Protein AF-A0A1M7G1B4-F1 (afdb_monomer)

Secondary structure (DSSP, 8-state):
---HHHHHHHHHHHHHHHHHHHHHHHH-GGG---HHHHHHTTTSS---HHHHHHHHHHHHHHHHHHHTT-S-HHHHHHHHHHHHHHHHHHHHH-GGGS-HHHHTTHHHHHHHHHHHHHHHHHHHHHHHHHHHHHHHHHHHHHH---HHHHHHHHHHHHHHHHHHHHHHHHHHHHHHHHHHHHHHHHHHHHHHHHHHHHHHHSSSHHHHHHHHHHHHHHTTTTT-

Foldseek 3Di:
DDDPVLVVLLQVLLVVLLVLLVVCCVVCVVLHCQVVNVVVCLVVLDNPLVSVVVSLVSLLVSLLVVVVVDVDLVSQLSSQLVSLCVRLVVVLPDVVVPDPLCVVVNVLVNVLSVLSSVLSNLSSVLSNLVNVLVVQVVCCVPPPDDPVVNVVSVVVNVVSVVVSVVSSVVSVVSSNVSSVSSVVVVVVVVVVVVVVVVVVVVPPPVVVVVVVVVVVVVVVVVVD

Organism: NCBI:txid1123231

Nearest PDB structures (foldseek):
  4tko-assembly1_B  TM=5.380E-01  e=6.909E+00  Aquifex aeolicus VF5
  7jh5-assembly1_A  TM=3.275E-01  e=3.683E+00  synthetic construct
  4tql-assembly1_A  TM=3.090E-01  e=9.237E+00  synthetic construct
  3zx6-assembly1_B  TM=2.530E-01  e=7.251E+00  Archaeoglobus fulgidus DSM 4304

pLDDT: mean 73.58, std 15.83, range [40.0, 96.12]

Radius of gyration: 29.16 Å; Cα contacts (8 Å, |Δi|>4): 154; chains: 1; bounding box: 78×39×94 Å

Solvent-accessible surface area (backbone atoms only — not comparable to full-atom values): 12188 Å² total; per-residue (Å²): 132,87,50,75,64,51,54,52,50,18,48,52,44,8,51,52,51,50,49,50,52,57,49,46,30,75,77,38,60,96,56,36,72,45,76,69,27,61,56,44,45,53,66,67,81,54,74,61,68,60,36,60,50,52,49,49,48,50,45,24,53,50,35,31,58,44,49,78,79,42,89,54,63,64,45,53,28,51,5,47,31,48,22,47,42,65,61,46,45,60,58,68,70,37,67,87,70,46,59,74,77,50,58,86,43,47,67,61,53,48,51,50,56,50,50,53,40,50,52,46,36,48,35,27,52,44,10,46,47,51,34,52,49,54,52,50,53,53,46,36,77,74,69,62,82,62,68,70,64,52,52,52,53,51,50,51,48,50,53,46,48,52,50,48,53,50,51,50,53,53,48,52,52,53,49,51,54,50,31,53,53,44,52,51,50,52,55,49,56,49,52,51,52,53,53,58,54,57,66,62,64,73,69,62,65,70,63,56,58,56,56,56,51,54,57,60,54,56,65,61,63,80,78,116

Structure (mmCIF, N/CA/C/O backbone):
data_AF-A0A1M7G1B4-F1
#
_entry.id   AF-A0A1M7G1B4-F1
#
loop_
_atom_site.group_PDB
_atom_site.id
_atom_site.type_symbol
_atom_site.label_atom_id
_atom_site.label_alt_id
_atom_site.label_comp_id
_atom_site.label_asym_id
_atom_site.label_entity_id
_atom_site.label_seq_id
_atom_site.pdbx_PDB_ins_code
_atom_site.Cartn_x
_atom_site.Cartn_y
_atom_site.Cartn_z
_atom_site.occupancy
_atom_site.B_iso_or_equiv
_atom_site.auth_seq_id
_atom_site.auth_comp_id
_atom_site.auth_asym_id
_atom_site.auth_atom_id
_atom_site.pdbx_PDB_model_num
ATOM 1 N N . MET A 1 1 ? -6.089 13.473 -20.858 1.00 65.19 1 MET A N 1
ATOM 2 C CA . MET A 1 1 ? -7.455 13.076 -20.444 1.00 65.19 1 MET A CA 1
ATOM 3 C C . MET A 1 1 ? -7.445 11.575 -20.280 1.00 65.19 1 MET A C 1
ATOM 5 O O . MET A 1 1 ? -6.974 10.915 -21.195 1.00 65.19 1 MET A O 1
ATOM 9 N N . TYR A 1 2 ? -7.918 11.064 -19.146 1.00 77.69 2 TYR A N 1
ATOM 10 C CA . TYR A 1 2 ? -8.059 9.622 -18.951 1.00 77.69 2 TYR A CA 1
ATOM 11 C C . TYR A 1 2 ? -9.199 9.091 -19.815 1.00 77.69 2 TYR A C 1
ATOM 13 O O . TYR A 1 2 ? -10.284 9.676 -19.859 1.00 77.69 2 TYR A O 1
ATOM 21 N N . SER A 1 3 ? -8.932 8.001 -20.520 1.00 91.31 3 SER A N 1
ATOM 22 C CA . SER A 1 3 ? -9.926 7.247 -21.266 1.00 91.31 3 SER A CA 1
ATOM 23 C C . SER A 1 3 ? -10.738 6.341 -20.333 1.00 91.31 3 SER A C 1
ATOM 25 O O . SER A 1 3 ? -10.332 6.029 -19.215 1.00 91.31 3 SER A O 1
ATOM 27 N N . LEU A 1 4 ? -11.893 5.863 -20.803 1.00 91.75 4 LEU A N 1
ATOM 28 C CA . LEU A 1 4 ? -12.663 4.826 -20.099 1.00 91.75 4 LEU A CA 1
ATOM 29 C C . LEU A 1 4 ? -11.841 3.549 -19.861 1.00 91.75 4 LEU A C 1
ATOM 31 O O . LEU A 1 4 ? -12.028 2.871 -18.852 1.00 91.75 4 LEU A O 1
ATOM 35 N N . LEU A 1 5 ? -10.915 3.242 -20.773 1.00 92.62 5 LEU A N 1
ATOM 36 C CA . LEU A 1 5 ? -10.018 2.097 -20.662 1.00 92.62 5 LEU A CA 1
ATOM 37 C C . LEU A 1 5 ? -9.039 2.279 -19.496 1.00 92.62 5 LEU A C 1
ATOM 39 O O . LEU A 1 5 ? -8.844 1.345 -18.727 1.00 92.62 5 LEU A O 1
ATOM 43 N N . ASP A 1 6 ? -8.507 3.486 -19.298 1.00 91.75 6 ASP A N 1
ATOM 44 C CA . ASP A 1 6 ? -7.606 3.800 -18.181 1.00 91.75 6 ASP A CA 1
ATOM 45 C C . ASP A 1 6 ? -8.281 3.575 -16.823 1.00 91.75 6 ASP A C 1
ATOM 47 O O . ASP A 1 6 ? -7.691 3.010 -15.903 1.00 91.75 6 ASP A O 1
ATOM 51 N N . ILE A 1 7 ? -9.556 3.959 -16.712 1.00 91.69 7 ILE A N 1
ATOM 52 C CA . ILE A 1 7 ? -10.361 3.732 -15.506 1.00 91.69 7 ILE A CA 1
ATOM 53 C C . ILE A 1 7 ? -10.560 2.230 -15.270 1.00 91.69 7 ILE A C 1
ATOM 55 O O . ILE A 1 7 ? -10.404 1.759 -14.142 1.00 91.69 7 ILE A O 1
ATOM 59 N N . LEU A 1 8 ? -10.871 1.470 -16.326 1.00 94.19 8 LEU A N 1
ATOM 60 C CA . LEU A 1 8 ? -11.021 0.017 -16.244 1.00 94.19 8 LEU A CA 1
ATOM 61 C C . LEU A 1 8 ? -9.713 -0.655 -15.799 1.00 94.19 8 LEU A C 1
ATOM 63 O O . LEU A 1 8 ? -9.742 -1.529 -14.936 1.00 94.19 8 LEU A O 1
ATOM 67 N N . VAL A 1 9 ? -8.569 -0.226 -16.337 1.00 94.00 9 VAL A N 1
ATOM 68 C CA . VAL A 1 9 ? -7.245 -0.736 -15.954 1.00 94.00 9 VAL A CA 1
ATOM 69 C C . VAL A 1 9 ? -6.954 -0.437 -14.484 1.00 94.00 9 VAL A C 1
ATOM 71 O O . VAL A 1 9 ? -6.612 -1.355 -13.741 1.00 94.00 9 VAL A O 1
ATOM 74 N N . CYS A 1 10 ? -7.175 0.799 -14.024 1.00 95.19 10 CYS A N 1
ATOM 75 C CA . CYS A 1 10 ? -7.055 1.155 -12.606 1.00 95.19 10 CYS A CA 1
ATOM 76 C C . CYS A 1 10 ? -7.935 0.268 -11.713 1.00 95.19 10 CYS A C 1
ATOM 78 O O . CYS A 1 10 ? -7.497 -0.190 -10.657 1.00 95.19 10 CYS A O 1
ATOM 80 N N . PHE A 1 11 ? -9.167 -0.010 -12.140 1.00 93.69 11 PHE A N 1
ATOM 81 C CA . PHE A 1 11 ? -10.079 -0.874 -11.400 1.00 93.69 11 PHE A CA 1
ATOM 82 C C . PHE A 1 11 ? -9.586 -2.327 -11.331 1.00 93.69 11 PHE A C 1
ATOM 84 O O . PHE A 1 11 ? -9.605 -2.928 -10.257 1.00 93.69 11 PHE A O 1
ATOM 91 N N . LEU A 1 12 ? -9.079 -2.880 -12.438 1.00 95.56 12 LEU A N 1
ATOM 92 C CA . LEU A 1 12 ? -8.506 -4.230 -12.477 1.00 95.56 12 LEU A CA 1
ATOM 93 C C . LEU A 1 12 ? -7.249 -4.354 -11.604 1.00 95.56 12 LEU A C 1
ATOM 95 O O . LEU A 1 12 ? -7.112 -5.340 -10.880 1.00 95.56 12 LEU A O 1
ATOM 99 N N . ILE A 1 13 ? -6.377 -3.342 -11.609 1.00 96.12 13 ILE A N 1
ATOM 100 C CA . ILE A 1 13 ? -5.231 -3.249 -10.690 1.00 96.12 13 ILE A CA 1
ATOM 101 C C . ILE A 1 13 ? -5.716 -3.276 -9.236 1.00 96.12 13 ILE A C 1
ATOM 103 O O . ILE A 1 13 ? -5.188 -4.022 -8.409 1.00 96.12 13 ILE A O 1
ATOM 107 N N . GLY A 1 14 ? -6.755 -2.497 -8.924 1.00 93.69 14 GLY A N 1
ATOM 108 C CA . GLY A 1 14 ? -7.357 -2.468 -7.595 1.00 93.69 14 GLY A CA 1
ATOM 109 C C . GLY A 1 14 ? -7.908 -3.831 -7.165 1.00 93.69 14 GLY A C 1
ATOM 110 O O . GLY A 1 14 ? -7.647 -4.272 -6.046 1.00 93.69 14 GLY A O 1
ATOM 111 N N . ILE A 1 15 ? -8.608 -4.539 -8.058 1.00 93.06 15 ILE A N 1
ATOM 112 C CA . ILE A 1 15 ? -9.094 -5.906 -7.808 1.00 93.06 15 ILE A CA 1
ATOM 113 C C . ILE A 1 15 ? -7.931 -6.870 -7.557 1.00 93.06 15 ILE A C 1
ATOM 115 O O . ILE A 1 15 ? -7.994 -7.664 -6.617 1.00 93.06 15 ILE A O 1
ATOM 119 N N . GLY A 1 16 ? -6.868 -6.800 -8.362 1.00 92.88 16 GLY A N 1
ATOM 120 C CA . GLY A 1 16 ? -5.681 -7.635 -8.184 1.00 92.88 16 GLY A CA 1
ATOM 121 C C . GLY A 1 16 ? -5.027 -7.423 -6.818 1.00 92.88 16 GLY A C 1
ATOM 122 O O . GLY A 1 16 ? -4.709 -8.392 -6.128 1.00 92.88 16 GLY A O 1
ATOM 123 N N . LEU A 1 17 ? -4.929 -6.168 -6.369 1.00 91.25 17 LEU A N 1
ATOM 124 C CA . LEU A 1 17 ? -4.428 -5.838 -5.034 1.00 91.25 17 LEU A CA 1
ATOM 125 C C . LEU A 1 17 ? -5.326 -6.407 -3.920 1.00 91.25 17 LEU A C 1
ATOM 127 O O . LEU A 1 17 ? -4.824 -6.990 -2.959 1.00 91.25 17 LEU A O 1
ATOM 131 N N . ILE A 1 18 ? -6.653 -6.294 -4.057 1.00 88.94 18 ILE A N 1
ATOM 132 C CA . ILE A 1 18 ? -7.613 -6.889 -3.110 1.00 88.94 18 ILE A CA 1
ATOM 133 C C . ILE A 1 18 ? -7.430 -8.409 -3.041 1.00 88.94 18 ILE A C 1
ATOM 135 O O . ILE A 1 18 ? -7.449 -8.984 -1.950 1.00 88.94 18 ILE A O 1
ATOM 139 N N . PHE A 1 19 ? -7.250 -9.065 -4.190 1.00 87.81 19 PHE A N 1
ATOM 140 C CA . PHE A 1 19 ? -7.012 -10.503 -4.253 1.00 87.81 19 PHE A CA 1
ATOM 141 C C . PHE A 1 19 ? -5.699 -10.893 -3.568 1.00 87.81 19 PHE A C 1
ATOM 143 O O . PHE A 1 19 ? -5.692 -11.845 -2.794 1.00 87.81 19 PHE A O 1
ATOM 150 N N . LEU A 1 20 ? -4.616 -10.136 -3.770 1.00 88.75 20 LEU A N 1
ATOM 151 C CA . LEU A 1 20 ? -3.339 -10.378 -3.092 1.00 88.75 20 LEU A CA 1
ATOM 152 C C . LEU A 1 20 ? -3.449 -10.252 -1.575 1.00 88.75 20 LEU A C 1
ATOM 154 O O . LEU A 1 20 ? -2.912 -11.093 -0.859 1.00 88.75 20 LEU A O 1
ATOM 158 N N . PHE A 1 21 ? -4.182 -9.257 -1.071 1.00 82.25 21 PHE A N 1
ATOM 159 C CA . PHE A 1 21 ? -4.445 -9.189 0.362 1.00 82.25 21 PHE A CA 1
ATOM 160 C C . PHE A 1 21 ? -5.289 -10.378 0.821 1.00 82.25 21 PHE A C 1
ATOM 162 O O . PHE A 1 21 ? -4.912 -11.046 1.778 1.00 82.25 21 PHE A O 1
ATOM 169 N N . LYS A 1 22 ? -6.366 -10.739 0.114 1.00 80.06 22 LYS A N 1
ATOM 170 C CA . LYS A 1 22 ? -7.126 -11.956 0.446 1.00 80.06 22 LYS A CA 1
ATOM 171 C C . LYS A 1 22 ? -6.257 -13.218 0.434 1.00 80.06 22 LYS A C 1
ATOM 173 O O . LYS A 1 22 ? -6.459 -14.074 1.279 1.00 80.06 22 LYS A O 1
ATOM 178 N N . LEU A 1 23 ? -5.283 -13.330 -0.464 1.00 83.06 23 LEU A N 1
ATOM 179 C CA . LEU A 1 23 ? -4.347 -14.453 -0.494 1.00 83.06 23 LEU A CA 1
ATOM 180 C C . LEU A 1 23 ? -3.383 -14.423 0.701 1.00 83.06 23 LEU A C 1
ATOM 182 O O . LEU A 1 23 ? -3.158 -15.454 1.328 1.00 83.06 23 LEU A O 1
ATOM 186 N N . GLN A 1 24 ? -2.867 -13.242 1.062 1.00 80.44 24 GLN A N 1
ATOM 187 C CA . GLN A 1 24 ? -2.078 -13.051 2.284 1.00 80.44 24 GLN A CA 1
ATOM 188 C C . GLN A 1 24 ? -2.848 -13.557 3.517 1.00 80.44 24 GLN A C 1
ATOM 190 O O . GLN A 1 24 ? -2.232 -14.141 4.407 1.00 80.44 24 GLN A O 1
ATOM 195 N N . ARG A 1 25 ? -4.182 -13.384 3.554 1.00 69.44 25 ARG A N 1
ATOM 196 C CA . ARG A 1 25 ? -5.039 -13.943 4.616 1.00 69.44 25 ARG A CA 1
ATOM 197 C C . ARG A 1 25 ? -4.874 -15.423 4.788 1.00 69.44 25 ARG A C 1
ATOM 199 O O . ARG A 1 25 ? -4.729 -15.895 5.906 1.00 69.44 25 ARG A O 1
ATOM 206 N N . GLU A 1 26 ? -5.014 -16.119 3.676 1.00 72.50 26 GLU A N 1
ATOM 207 C CA . GLU A 1 26 ? -5.159 -17.561 3.671 1.00 72.50 26 GLU A CA 1
ATOM 208 C C . GLU A 1 26 ? -3.836 -18.216 4.064 1.00 72.50 26 GLU A C 1
ATOM 210 O O . GLU A 1 26 ? -3.812 -19.192 4.804 1.00 72.50 26 GLU A O 1
ATOM 215 N N . ILE A 1 27 ? -2.725 -17.625 3.613 1.00 77.12 27 ILE A N 1
ATOM 216 C CA . ILE A 1 27 ? -1.374 -18.126 3.872 1.00 77.12 27 ILE A CA 1
ATOM 217 C C . ILE A 1 27 ? -0.922 -17.790 5.297 1.00 77.12 27 ILE A C 1
ATOM 219 O O . ILE A 1 27 ? -0.316 -18.626 5.965 1.00 77.12 27 ILE A O 1
ATOM 223 N N . SER A 1 28 ? -1.219 -16.578 5.769 1.00 66.19 28 SER A N 1
ATOM 224 C CA . SER A 1 28 ? -0.746 -16.087 7.063 1.00 66.19 28 SER A CA 1
ATOM 225 C C . SER A 1 28 ? -1.883 -15.431 7.855 1.00 66.19 28 SER A C 1
ATOM 227 O O . SER A 1 28 ? -1.865 -14.209 8.058 1.00 66.19 28 SER A O 1
ATOM 229 N N . PRO A 1 29 ? -2.858 -16.222 8.348 1.00 56.56 29 PRO A N 1
ATOM 230 C CA . PRO A 1 29 ? -4.047 -15.709 9.029 1.00 56.56 29 PRO A CA 1
ATOM 231 C C . PRO A 1 29 ? -3.717 -14.908 10.295 1.00 56.56 29 PRO A C 1
ATOM 233 O O . PRO A 1 29 ? -4.401 -13.930 10.576 1.00 56.56 29 PRO A O 1
ATOM 236 N N . GLY A 1 30 ? -2.622 -15.240 10.992 1.00 48.53 30 GLY A N 1
ATOM 237 C CA . GLY A 1 30 ? -2.117 -14.484 12.150 1.00 48.53 30 GLY A CA 1
ATOM 238 C C . GLY A 1 30 ? -1.434 -13.147 11.819 1.00 48.53 30 GLY A C 1
ATOM 239 O O . GLY A 1 30 ? -1.091 -12.406 12.724 1.00 48.53 30 GLY A O 1
ATOM 240 N N . THR A 1 31 ? -1.239 -12.828 10.535 1.00 49.81 31 THR A N 1
ATOM 241 C CA . THR A 1 31 ? -0.712 -11.529 10.056 1.00 49.81 31 THR A CA 1
ATOM 242 C C . THR A 1 31 ? -1.707 -10.828 9.128 1.00 49.81 31 THR A C 1
ATOM 244 O O . THR A 1 31 ? -1.342 -9.932 8.357 1.00 49.81 31 THR A O 1
ATOM 247 N N . TYR A 1 32 ? -2.957 -11.307 9.121 1.00 41.56 32 TYR A N 1
ATOM 248 C CA . TYR A 1 32 ? -3.968 -10.843 8.196 1.00 41.56 32 TYR A CA 1
ATOM 249 C C . TYR A 1 32 ? -4.819 -9.721 8.752 1.00 41.56 32 TYR A C 1
ATOM 251 O O . TYR A 1 32 ? -5.226 -9.659 9.901 1.00 41.56 32 TYR A O 1
ATOM 259 N N . PHE A 1 33 ? -5.173 -8.862 7.822 1.00 44.78 33 PHE A N 1
ATOM 260 C CA . PHE A 1 33 ? -5.523 -7.495 8.061 1.00 44.78 33 PHE A CA 1
ATOM 261 C C . PHE A 1 33 ? -6.762 -7.293 7.179 1.00 44.78 33 PHE A C 1
ATOM 263 O O . PHE A 1 33 ? -6.723 -6.705 6.098 1.00 44.78 33 PHE A O 1
ATOM 270 N N . ALA A 1 34 ? -7.869 -7.923 7.578 1.00 40.72 34 ALA A N 1
ATOM 271 C CA . ALA A 1 34 ? -9.186 -7.607 7.029 1.00 40.72 34 ALA A CA 1
ATOM 272 C C . ALA A 1 34 ? -9.549 -6.176 7.441 1.00 40.72 34 ALA A C 1
ATOM 274 O O . ALA A 1 34 ? -8.980 -5.660 8.392 1.00 40.72 34 ALA A O 1
ATOM 275 N N . THR A 1 35 ? -10.545 -5.529 6.849 1.00 45.12 35 THR A N 1
ATOM 276 C CA . THR A 1 35 ? -11.080 -4.289 7.444 1.00 45.12 35 THR A CA 1
ATOM 277 C C . THR A 1 35 ? -11.646 -4.546 8.858 1.00 45.12 35 THR A C 1
ATOM 279 O O . THR A 1 35 ? -11.565 -3.676 9.716 1.00 45.12 35 THR A O 1
ATOM 282 N N . SER A 1 36 ? -12.078 -5.784 9.150 1.00 40.00 36 SER A N 1
ATOM 283 C CA . SER A 1 36 ? -12.341 -6.284 10.512 1.00 40.00 36 SER A CA 1
ATOM 284 C C . SER A 1 36 ? -11.073 -6.621 11.319 1.00 40.00 36 SER A C 1
ATOM 286 O O . SER A 1 36 ? -11.113 -6.597 12.542 1.00 40.00 36 SER A O 1
ATOM 288 N N . GLY A 1 37 ? -9.956 -6.895 10.639 1.00 41.81 37 GLY A N 1
ATOM 289 C CA . GLY A 1 37 ? -8.625 -7.164 11.193 1.00 41.81 37 GLY A CA 1
ATOM 290 C C . GLY A 1 37 ? -7.833 -5.899 11.546 1.00 41.81 37 GLY A C 1
ATOM 291 O O . GLY A 1 37 ? -7.108 -5.871 12.528 1.00 41.81 37 GLY A O 1
ATOM 292 N N . ILE A 1 38 ? -8.068 -4.803 10.811 1.00 48.88 38 ILE A N 1
ATOM 293 C CA . ILE A 1 38 ? -7.684 -3.439 11.194 1.00 48.88 38 ILE A CA 1
ATOM 294 C C . ILE A 1 38 ? -8.242 -3.130 12.590 1.00 48.88 38 ILE A C 1
ATOM 296 O O . ILE A 1 38 ? -7.551 -2.544 13.413 1.00 48.88 38 ILE A O 1
ATOM 300 N N . LEU A 1 39 ? -9.493 -3.528 12.844 1.00 47.53 39 LEU A N 1
ATOM 301 C CA . LEU A 1 39 ? -10.147 -3.373 14.140 1.00 47.53 39 LEU A CA 1
ATOM 302 C C . LEU A 1 39 ? -9.679 -4.404 15.183 1.00 47.53 39 LEU A C 1
ATOM 304 O O . LEU A 1 39 ? -9.692 -4.077 16.366 1.00 47.53 39 LEU A O 1
ATOM 308 N N . SER A 1 40 ? -9.286 -5.620 14.785 1.00 42.78 40 SER A N 1
ATOM 309 C CA . SER A 1 40 ? -8.836 -6.657 15.729 1.00 42.78 40 SER A CA 1
ATOM 310 C C . SER A 1 40 ? -7.379 -6.485 16.179 1.00 42.78 40 SER A C 1
ATOM 312 O O . SER A 1 40 ? -7.066 -6.782 17.317 1.00 42.78 40 SER A O 1
ATOM 314 N N . GLU A 1 41 ? -6.477 -5.918 15.374 1.00 45.00 41 GLU A N 1
ATOM 315 C CA . GLU A 1 41 ? -5.121 -5.575 15.856 1.00 45.00 41 GLU A CA 1
ATOM 316 C C . GLU A 1 41 ? -5.118 -4.420 16.871 1.00 45.00 41 GLU A C 1
ATOM 318 O O . GLU A 1 41 ? -4.170 -4.269 17.636 1.00 45.00 41 GLU A O 1
ATOM 323 N N . ILE A 1 42 ? -6.165 -3.589 16.890 1.00 48.72 42 ILE A N 1
ATOM 324 C CA . ILE A 1 42 ? -6.358 -2.609 17.968 1.00 48.72 42 ILE A CA 1
ATOM 325 C C . ILE A 1 42 ? -6.949 -3.289 19.224 1.00 48.72 42 ILE A C 1
ATOM 327 O O . ILE A 1 42 ? -6.919 -2.719 20.306 1.00 48.72 42 ILE A O 1
ATOM 331 N N . GLU A 1 43 ? -7.516 -4.492 19.086 1.00 43.66 43 GLU A N 1
ATOM 332 C CA . GLU A 1 43 ? -8.126 -5.285 20.164 1.00 43.66 43 GLU A CA 1
ATOM 333 C C . GLU A 1 43 ? -7.089 -6.108 20.940 1.00 43.66 43 GLU A C 1
ATOM 335 O O . GLU A 1 43 ? -7.227 -6.212 22.149 1.00 43.66 43 GLU A O 1
ATOM 340 N N . ASP A 1 44 ? -6.034 -6.604 20.284 1.00 44.06 44 ASP A N 1
ATOM 341 C CA . ASP A 1 44 ? -5.041 -7.506 20.899 1.00 44.06 44 ASP A CA 1
ATOM 342 C C . ASP A 1 44 ? -3.793 -6.805 21.494 1.00 44.06 44 ASP A C 1
ATOM 344 O O . ASP A 1 44 ? -2.782 -7.455 21.753 1.00 44.06 44 ASP A O 1
ATOM 348 N N . GLU A 1 45 ? -3.833 -5.482 21.715 1.00 42.97 45 GLU A N 1
ATOM 349 C CA . GLU A 1 45 ? -2.812 -4.646 22.400 1.00 42.97 45 GLU A CA 1
ATOM 350 C C . GLU A 1 45 ? -1.354 -4.702 21.881 1.00 42.97 45 GLU A C 1
ATOM 352 O O . GLU A 1 45 ? -0.515 -3.896 22.295 1.00 42.97 45 GLU A O 1
ATOM 357 N N . GLN A 1 46 ? -1.022 -5.568 20.922 1.00 44.00 46 GLN A N 1
ATOM 358 C CA . GLN A 1 46 ? 0.287 -5.614 20.283 1.00 44.00 46 GLN A CA 1
ATOM 359 C C . GLN A 1 46 ? 0.154 -5.430 18.771 1.00 44.00 46 GLN A C 1
ATOM 361 O O . GLN A 1 46 ? -0.230 -6.364 18.068 1.00 44.00 46 GLN A O 1
ATOM 366 N N . PRO A 1 47 ? 0.523 -4.251 18.229 1.00 50.44 47 PRO A N 1
ATOM 367 C CA . PRO A 1 47 ? 0.621 -4.085 16.790 1.00 50.44 47 PRO A CA 1
ATOM 368 C C . PRO A 1 47 ? 1.695 -5.044 16.285 1.00 50.44 47 PRO A C 1
ATOM 370 O O . PRO A 1 47 ? 2.885 -4.828 16.555 1.00 50.44 47 PRO A O 1
ATOM 373 N N . ASP A 1 48 ? 1.315 -6.091 15.546 1.00 58.72 48 ASP A N 1
ATOM 374 C CA . ASP A 1 48 ? 2.313 -6.933 14.904 1.00 58.72 48 ASP A CA 1
ATOM 375 C C . ASP A 1 48 ? 2.950 -6.121 13.773 1.00 58.72 48 ASP A C 1
ATOM 377 O O . ASP A 1 48 ? 2.517 -6.089 12.621 1.00 58.72 48 ASP A O 1
ATOM 381 N N . ARG A 1 49 ? 4.026 -5.404 14.119 1.00 64.75 49 ARG A N 1
ATOM 382 C CA . ARG A 1 49 ? 4.805 -4.535 13.223 1.00 64.75 49 ARG A CA 1
ATOM 383 C C . ARG A 1 49 ? 5.238 -5.260 11.943 1.00 64.75 49 ARG A C 1
ATOM 385 O O . ARG A 1 49 ? 5.612 -4.588 10.975 1.00 64.75 49 ARG A O 1
ATOM 392 N N . ARG A 1 50 ? 5.225 -6.599 11.955 1.00 68.88 50 ARG A N 1
ATOM 393 C CA . ARG A 1 50 ? 5.490 -7.488 10.821 1.00 68.88 50 ARG A CA 1
ATOM 394 C C . ARG A 1 50 ? 4.365 -7.447 9.789 1.00 68.88 50 ARG A C 1
ATOM 396 O O . ARG A 1 50 ? 4.671 -7.383 8.603 1.00 68.88 50 ARG A O 1
ATOM 403 N N . ALA A 1 51 ? 3.100 -7.386 10.200 1.00 68.62 51 ALA A N 1
ATOM 404 C CA . ALA A 1 51 ? 1.948 -7.377 9.299 1.00 68.62 51 ALA A CA 1
ATOM 405 C C . ALA A 1 51 ? 1.916 -6.122 8.404 1.00 68.62 51 ALA A C 1
ATOM 407 O O . ALA A 1 51 ? 1.728 -6.213 7.188 1.00 68.62 51 ALA A O 1
ATOM 408 N N . ILE A 1 52 ? 2.215 -4.948 8.974 1.00 71.94 52 ILE A N 1
ATOM 409 C CA . ILE A 1 52 ? 2.351 -3.686 8.220 1.00 71.94 52 ILE A CA 1
ATOM 410 C C . ILE A 1 52 ? 3.504 -3.776 7.212 1.00 71.94 52 ILE A C 1
ATOM 412 O O . ILE A 1 52 ? 3.373 -3.342 6.068 1.00 71.94 52 ILE A O 1
ATOM 416 N N . LEU A 1 53 ? 4.639 -4.347 7.626 1.00 77.44 53 LEU A N 1
ATOM 417 C CA . LEU A 1 53 ? 5.813 -4.482 6.767 1.00 77.44 53 LEU A CA 1
ATOM 418 C C . LEU A 1 53 ? 5.543 -5.437 5.599 1.00 77.44 53 LEU A C 1
ATOM 420 O O . LEU A 1 53 ? 5.849 -5.090 4.462 1.00 77.44 53 LEU A O 1
ATOM 424 N N . ILE A 1 54 ? 4.897 -6.579 5.855 1.00 80.88 54 ILE A N 1
ATOM 425 C CA . ILE A 1 54 ? 4.470 -7.531 4.819 1.00 80.88 54 ILE A CA 1
ATOM 426 C C . ILE A 1 54 ? 3.560 -6.841 3.799 1.00 80.88 54 ILE A C 1
ATOM 428 O O . ILE A 1 54 ? 3.752 -7.008 2.599 1.00 80.88 54 ILE A O 1
ATOM 432 N N . ARG A 1 55 ? 2.614 -6.008 4.246 1.00 78.56 55 ARG A N 1
ATOM 433 C CA . ARG A 1 55 ? 1.730 -5.258 3.344 1.00 78.56 55 ARG A CA 1
ATOM 434 C C . ARG A 1 55 ? 2.475 -4.260 2.474 1.00 78.56 55 ARG A C 1
ATOM 436 O O . ARG A 1 55 ? 2.239 -4.229 1.271 1.00 78.56 55 ARG A O 1
ATOM 443 N N . ILE A 1 56 ? 3.379 -3.472 3.058 1.00 85.62 56 ILE A N 1
ATOM 444 C CA . ILE A 1 56 ? 4.229 -2.553 2.289 1.00 85.62 56 ILE A CA 1
ATOM 445 C C . ILE A 1 56 ? 5.034 -3.348 1.254 1.00 85.62 56 ILE A C 1
ATOM 447 O O . ILE A 1 56 ? 5.077 -2.955 0.093 1.00 85.62 56 ILE A O 1
ATOM 451 N N . CYS A 1 57 ? 5.591 -4.503 1.629 1.00 88.19 57 CYS A N 1
ATOM 452 C CA . CYS A 1 57 ? 6.286 -5.386 0.695 1.00 88.19 57 CYS A CA 1
ATOM 453 C C . CYS A 1 57 ? 5.370 -5.899 -0.425 1.00 88.19 57 CYS A C 1
ATOM 455 O O . CYS A 1 57 ? 5.770 -5.835 -1.580 1.00 88.19 57 CYS A O 1
ATOM 457 N N . ILE A 1 58 ? 4.149 -6.355 -0.126 1.00 90.50 58 ILE A N 1
ATOM 458 C CA . ILE A 1 58 ? 3.180 -6.801 -1.144 1.00 90.50 58 ILE A CA 1
ATOM 459 C C . ILE A 1 58 ? 2.851 -5.660 -2.108 1.00 90.50 58 ILE A C 1
ATOM 461 O O . ILE A 1 58 ? 2.901 -5.860 -3.316 1.00 90.50 58 ILE A O 1
ATOM 465 N N . ILE A 1 59 ? 2.558 -4.462 -1.591 1.00 92.19 59 ILE A N 1
ATOM 466 C CA . ILE A 1 59 ? 2.260 -3.272 -2.401 1.00 92.19 59 ILE A CA 1
ATOM 467 C C . ILE A 1 59 ? 3.459 -2.943 -3.299 1.00 92.19 59 ILE A C 1
ATOM 469 O O . ILE A 1 59 ? 3.290 -2.752 -4.502 1.00 92.19 59 ILE A O 1
ATOM 473 N N . ILE A 1 60 ? 4.674 -2.922 -2.746 1.00 93.19 60 ILE A N 1
ATOM 474 C CA . ILE A 1 60 ? 5.882 -2.617 -3.515 1.00 93.19 60 ILE A CA 1
ATOM 475 C C . ILE A 1 60 ? 6.125 -3.670 -4.597 1.00 93.19 60 ILE A C 1
ATOM 477 O O . ILE A 1 60 ? 6.272 -3.314 -5.761 1.00 93.19 60 ILE A O 1
ATOM 481 N N . LEU A 1 61 ? 6.126 -4.956 -4.242 1.00 94.56 61 LEU A N 1
ATOM 482 C CA . LEU A 1 61 ? 6.370 -6.047 -5.186 1.00 94.56 61 LEU A CA 1
ATOM 483 C C . LEU A 1 61 ? 5.300 -6.100 -6.276 1.00 94.56 61 LEU A C 1
ATOM 485 O O . LEU A 1 61 ? 5.633 -6.276 -7.444 1.00 94.56 61 LEU A O 1
ATOM 489 N N . TYR A 1 62 ? 4.032 -5.903 -5.914 1.00 95.38 62 TYR A N 1
ATOM 490 C CA . TYR A 1 62 ? 2.941 -5.861 -6.877 1.00 95.38 62 TYR A CA 1
ATOM 491 C C . TYR A 1 62 ? 3.076 -4.672 -7.830 1.00 95.38 62 TYR A C 1
ATOM 493 O O . TYR A 1 62 ? 2.955 -4.849 -9.037 1.00 95.38 62 TYR A O 1
ATOM 501 N N . GLY A 1 63 ? 3.392 -3.480 -7.318 1.00 95.19 63 GLY A N 1
ATOM 502 C CA . GLY A 1 63 ? 3.601 -2.301 -8.156 1.00 95.19 63 GLY A CA 1
ATOM 503 C C . GLY A 1 63 ? 4.814 -2.427 -9.083 1.00 95.19 63 GLY A C 1
ATOM 504 O O . GLY A 1 63 ? 4.713 -2.082 -10.257 1.00 95.19 63 GLY A O 1
ATOM 505 N N . VAL A 1 64 ? 5.925 -2.999 -8.600 1.00 93.94 64 VAL A N 1
ATOM 506 C CA . VAL A 1 64 ? 7.096 -3.312 -9.440 1.00 93.94 64 VAL A CA 1
ATOM 507 C C . VAL A 1 64 ? 6.727 -4.333 -10.518 1.00 93.94 64 VAL A C 1
ATOM 509 O O . VAL A 1 64 ? 7.075 -4.140 -11.678 1.00 93.94 64 VAL A O 1
ATOM 512 N N . ALA A 1 65 ? 5.988 -5.389 -10.162 1.00 95.00 65 ALA A N 1
ATOM 513 C CA . ALA A 1 65 ? 5.528 -6.397 -11.115 1.00 95.00 65 ALA A CA 1
ATOM 514 C C . ALA A 1 65 ? 4.619 -5.791 -12.197 1.00 95.00 65 ALA A C 1
ATOM 516 O O . ALA A 1 65 ? 4.787 -6.090 -13.375 1.00 95.00 65 ALA A O 1
ATOM 517 N N . LEU A 1 66 ? 3.691 -4.908 -11.813 1.00 95.12 66 LEU A N 1
ATOM 518 C CA . LEU A 1 66 ? 2.830 -4.179 -12.746 1.00 95.12 66 LEU A CA 1
ATOM 519 C C . LEU A 1 66 ? 3.615 -3.271 -13.694 1.00 95.12 66 LEU A C 1
ATOM 521 O O . LEU A 1 66 ? 3.217 -3.142 -14.849 1.00 95.12 66 LEU A O 1
ATOM 525 N N . GLY A 1 67 ? 4.732 -2.696 -13.239 1.00 91.50 67 GLY A N 1
ATOM 526 C CA . GLY A 1 67 ? 5.617 -1.873 -14.066 1.00 91.50 67 GLY A CA 1
ATOM 527 C C . GLY A 1 67 ? 6.126 -2.589 -15.320 1.00 91.50 67 GLY A C 1
ATOM 528 O O . GLY A 1 67 ? 6.341 -1.942 -16.337 1.00 91.50 67 GLY A O 1
ATOM 529 N N . PHE A 1 68 ? 6.233 -3.923 -15.301 1.00 90.31 68 PHE A N 1
ATOM 530 C CA . PHE A 1 68 ? 6.615 -4.711 -16.482 1.00 90.31 68 PHE A CA 1
ATOM 531 C C . PHE A 1 68 ? 5.500 -4.872 -17.526 1.00 90.31 68 PHE A C 1
ATOM 533 O O . PHE A 1 68 ? 5.786 -5.264 -18.655 1.00 90.31 68 PHE A O 1
ATOM 540 N N . PHE A 1 69 ? 4.241 -4.620 -17.160 1.00 92.31 69 PHE A N 1
ATOM 541 C CA . PHE A 1 69 ? 3.079 -4.814 -18.038 1.00 92.31 69 PHE A CA 1
ATOM 542 C C . PHE A 1 69 ? 2.360 -3.508 -18.388 1.00 92.31 69 PHE A C 1
ATOM 544 O O . PHE A 1 69 ? 1.574 -3.483 -19.334 1.00 92.31 69 PHE A O 1
ATOM 551 N N . ILE A 1 70 ? 2.571 -2.448 -17.604 1.00 93.00 70 ILE A N 1
ATOM 552 C CA . ILE A 1 70 ? 1.849 -1.181 -17.706 1.00 93.00 70 ILE A CA 1
ATOM 553 C C . ILE A 1 70 ? 2.859 -0.037 -17.741 1.00 93.00 70 ILE A C 1
ATOM 555 O O . ILE A 1 70 ? 3.484 0.277 -16.732 1.00 93.00 70 ILE A O 1
ATOM 559 N N . ASP A 1 71 ? 2.947 0.639 -18.884 1.00 86.94 71 ASP A N 1
ATOM 560 C CA . ASP A 1 71 ? 3.893 1.747 -19.078 1.00 86.94 71 ASP A CA 1
ATOM 561 C C . ASP A 1 71 ? 3.516 3.003 -18.274 1.00 86.94 71 ASP A C 1
ATOM 563 O O . ASP A 1 71 ? 4.367 3.816 -17.908 1.00 86.94 71 ASP A O 1
ATOM 567 N N . SER A 1 72 ? 2.225 3.190 -17.981 1.00 91.69 72 SER A N 1
ATOM 568 C CA . SER A 1 72 ? 1.749 4.368 -17.257 1.00 91.69 72 SER A CA 1
ATOM 569 C C . SER A 1 72 ? 1.838 4.184 -15.743 1.00 91.69 72 SER A C 1
ATOM 571 O O . SER A 1 72 ? 0.987 3.551 -15.111 1.00 91.69 72 SER A O 1
ATOM 573 N N . SER A 1 73 ? 2.840 4.829 -15.143 1.00 91.38 73 SER A N 1
ATOM 574 C CA . SER A 1 73 ? 3.021 4.881 -13.686 1.00 91.38 73 SER A CA 1
ATOM 575 C C . SER A 1 73 ? 1.823 5.467 -12.932 1.00 91.38 73 SER A C 1
ATOM 577 O O . SER A 1 73 ? 1.548 5.076 -11.796 1.00 91.38 73 SER A O 1
ATOM 579 N N . GLU A 1 74 ? 1.087 6.390 -13.551 1.00 93.56 74 GLU A N 1
ATOM 580 C CA . GLU A 1 74 ? -0.109 6.994 -12.963 1.00 93.56 74 GLU A CA 1
ATOM 581 C C . GLU A 1 74 ? -1.219 5.957 -12.780 1.00 93.56 74 GLU A C 1
ATOM 583 O O . GLU A 1 74 ? -1.829 5.906 -11.712 1.00 93.56 74 GLU A O 1
ATOM 588 N N . LEU A 1 75 ? -1.422 5.069 -13.762 1.00 94.38 75 LEU A N 1
ATOM 589 C CA . LEU A 1 75 ? -2.424 4.003 -13.671 1.00 94.38 75 LEU A CA 1
ATOM 590 C C . LEU A 1 75 ? -2.105 3.017 -12.547 1.00 94.38 75 LEU A C 1
ATOM 592 O O . LEU A 1 75 ? -3.007 2.607 -11.818 1.00 94.38 75 LEU A O 1
ATOM 596 N N . ILE A 1 76 ? -0.826 2.681 -12.360 1.00 94.31 76 ILE A N 1
ATOM 597 C CA . ILE A 1 76 ? -0.381 1.803 -11.270 1.00 94.31 76 ILE A CA 1
ATOM 598 C C . ILE A 1 76 ? -0.706 2.441 -9.917 1.00 94.31 76 ILE A C 1
ATOM 600 O O . ILE A 1 76 ? -1.383 1.837 -9.085 1.00 94.31 76 ILE A O 1
ATOM 604 N N . VAL A 1 77 ? -0.288 3.692 -9.708 1.00 94.88 77 VAL A N 1
ATOM 605 C CA . VAL A 1 77 ? -0.487 4.385 -8.428 1.00 94.88 77 VAL A CA 1
ATOM 606 C C . VAL A 1 77 ? -1.970 4.586 -8.127 1.00 94.88 77 VAL A C 1
ATOM 608 O O . VAL A 1 77 ? -2.418 4.292 -7.014 1.00 94.88 77 VAL A O 1
ATOM 611 N N . TYR A 1 78 ? -2.747 5.069 -9.099 1.00 94.75 78 TYR A N 1
ATOM 612 C CA . TYR A 1 78 ? -4.174 5.308 -8.902 1.00 94.75 78 TYR A CA 1
ATOM 613 C C . TYR A 1 78 ? -4.957 4.011 -8.754 1.00 94.75 78 TYR A C 1
ATOM 615 O O . TYR A 1 78 ? -5.803 3.934 -7.868 1.00 94.75 78 TYR A O 1
ATOM 623 N N . GLY A 1 79 ? -4.644 2.976 -9.535 1.00 95.12 79 GLY A N 1
ATOM 624 C CA . GLY A 1 79 ? -5.278 1.668 -9.416 1.00 95.12 79 GLY A CA 1
ATOM 625 C C . GLY A 1 79 ? -5.047 1.023 -8.051 1.00 95.12 79 GLY A C 1
ATOM 626 O O . GLY A 1 79 ? -5.990 0.552 -7.415 1.00 95.12 79 GLY A O 1
ATOM 627 N N . MET A 1 80 ? -3.815 1.072 -7.540 1.00 94.88 80 MET A N 1
ATOM 628 C CA . MET A 1 80 ? -3.494 0.542 -6.210 1.00 94.88 80 MET A CA 1
ATOM 629 C C . MET A 1 80 ? -4.159 1.356 -5.092 1.00 94.88 80 MET A C 1
ATOM 631 O O . MET A 1 80 ? -4.717 0.786 -4.154 1.00 94.88 80 MET A O 1
ATOM 635 N N . THR A 1 81 ? -4.162 2.687 -5.211 1.00 94.06 81 THR A N 1
ATOM 636 C CA . THR A 1 81 ? -4.823 3.574 -4.239 1.00 94.06 81 THR A CA 1
ATOM 637 C C . THR A 1 81 ? -6.341 3.364 -4.238 1.00 94.06 81 THR A C 1
ATOM 639 O O . THR A 1 81 ? -6.947 3.292 -3.170 1.00 94.06 81 THR A O 1
ATOM 642 N N . LEU A 1 82 ? -6.950 3.195 -5.417 1.00 93.38 82 LEU A N 1
ATOM 643 C CA . LEU A 1 82 ? -8.362 2.849 -5.583 1.00 93.38 82 LEU A CA 1
ATOM 644 C C . LEU A 1 82 ? -8.674 1.487 -4.951 1.00 93.38 82 LEU A C 1
ATOM 646 O O . LEU A 1 82 ? -9.660 1.366 -4.231 1.00 93.38 82 LEU A O 1
ATOM 650 N N . GLY A 1 83 ? -7.822 0.480 -5.166 1.00 89.75 83 GLY A N 1
ATOM 651 C CA . GLY A 1 83 ? -7.949 -0.834 -4.533 1.00 89.75 83 GLY A CA 1
ATOM 652 C C . GLY A 1 83 ? -7.988 -0.738 -3.009 1.00 89.75 83 GLY A C 1
ATOM 653 O O . GLY A 1 83 ? -8.908 -1.259 -2.379 1.00 89.75 83 GLY A O 1
ATOM 654 N N . THR A 1 84 ? -7.053 0.003 -2.409 1.00 89.31 84 THR A N 1
ATOM 655 C CA . THR A 1 84 ? -7.062 0.247 -0.960 1.00 89.31 84 THR A CA 1
ATOM 656 C C . THR A 1 84 ? -8.288 1.042 -0.511 1.00 89.31 84 THR A C 1
ATOM 658 O O . THR A 1 84 ? -8.888 0.713 0.513 1.00 89.31 84 THR A O 1
ATOM 661 N N . PHE A 1 85 ? -8.707 2.051 -1.275 1.00 90.38 85 PHE A N 1
ATOM 662 C CA . PHE A 1 85 ? -9.925 2.798 -0.975 1.00 90.38 85 PHE A CA 1
ATOM 663 C C . PHE A 1 85 ? -11.157 1.885 -0.949 1.00 90.38 85 PHE A C 1
ATOM 665 O O . PHE A 1 85 ? -11.937 1.966 -0.009 1.00 90.38 85 PHE A O 1
ATOM 672 N N . LEU A 1 86 ? -11.300 0.960 -1.904 1.00 88.75 86 LEU A N 1
ATOM 673 C CA . LEU A 1 86 ? -12.408 -0.003 -1.947 1.00 88.75 86 LEU A CA 1
ATOM 674 C C . LEU A 1 86 ? -12.424 -0.962 -0.745 1.00 88.75 86 LEU A C 1
ATOM 676 O O . LEU A 1 86 ? -13.495 -1.389 -0.320 1.00 88.75 86 LEU A O 1
ATOM 680 N N . ILE A 1 87 ? -11.261 -1.275 -0.166 1.00 83.38 87 ILE A N 1
ATOM 681 C CA . ILE A 1 87 ? -11.155 -2.091 1.058 1.00 83.38 87 ILE A CA 1
ATOM 682 C C . ILE A 1 87 ? -11.649 -1.317 2.286 1.00 83.38 87 ILE A C 1
ATOM 684 O O . ILE A 1 87 ? -12.280 -1.884 3.181 1.00 83.38 87 ILE A O 1
ATOM 688 N N . VAL A 1 88 ? -11.325 -0.026 2.341 1.00 83.25 88 VAL A N 1
ATOM 689 C CA . VAL A 1 88 ? -11.553 0.858 3.491 1.00 83.25 88 VAL A CA 1
ATOM 690 C C . VAL A 1 88 ? -12.947 1.491 3.480 1.00 83.25 88 VAL A C 1
ATOM 692 O O . VAL A 1 88 ? -13.555 1.673 4.536 1.00 83.25 88 VAL A O 1
ATOM 695 N N . TRP A 1 89 ? -13.461 1.802 2.290 1.00 85.06 89 TRP A N 1
ATOM 696 C CA . TRP A 1 89 ? -14.732 2.482 2.032 1.00 85.06 89 TRP A CA 1
ATOM 697 C C . TRP A 1 89 ? -15.909 1.966 2.878 1.00 85.06 89 TRP A C 1
ATOM 699 O O . TRP A 1 89 ? -16.580 2.799 3.494 1.00 85.06 89 TRP A O 1
ATOM 709 N N . PRO A 1 90 ? -16.162 0.640 2.990 1.00 79.62 90 PRO A N 1
ATOM 710 C CA . PRO A 1 90 ? -17.337 0.144 3.706 1.00 79.62 90 PRO A CA 1
ATOM 711 C C . PRO A 1 90 ? -17.344 0.519 5.192 1.00 79.62 90 PRO A C 1
ATOM 713 O O . PRO A 1 90 ? -18.405 0.785 5.752 1.00 79.62 90 PRO A O 1
ATOM 716 N N . VAL A 1 91 ? -16.163 0.557 5.820 1.00 75.38 91 VAL A N 1
ATOM 717 C CA . VAL A 1 91 ? -15.983 0.913 7.240 1.00 75.38 91 VAL A CA 1
ATOM 718 C C . VAL A 1 91 ? -15.933 2.428 7.429 1.00 75.38 91 VAL A C 1
ATOM 720 O O . VAL A 1 91 ? -16.258 2.939 8.494 1.00 75.38 91 VAL A O 1
ATOM 723 N N . PHE A 1 92 ? -15.550 3.171 6.391 1.00 80.31 92 PHE A N 1
ATOM 724 C CA . PHE A 1 92 ? -15.534 4.628 6.441 1.00 80.31 92 PHE A CA 1
ATOM 725 C C . PHE A 1 92 ? -16.947 5.237 6.436 1.00 80.31 92 PHE A C 1
ATOM 727 O O . PHE A 1 92 ? -17.159 6.274 7.067 1.00 80.31 92 PHE A O 1
ATOM 734 N N . ILE A 1 93 ? -17.891 4.617 5.716 1.00 81.62 93 ILE A N 1
ATOM 735 C CA . ILE A 1 93 ? -19.238 5.170 5.482 1.00 81.62 93 ILE A CA 1
ATOM 736 C C . ILE A 1 93 ? -20.303 4.580 6.394 1.00 81.62 93 ILE A C 1
ATOM 738 O O . ILE A 1 93 ? -21.139 5.337 6.882 1.00 81.62 93 ILE A O 1
ATOM 742 N N . ASN A 1 94 ? -20.307 3.260 6.594 1.00 78.25 94 ASN A N 1
ATOM 743 C CA . ASN A 1 94 ? -21.341 2.621 7.395 1.00 78.25 94 ASN A CA 1
ATOM 744 C C . ASN A 1 94 ? -20.822 2.339 8.807 1.00 78.25 94 ASN A C 1
ATOM 746 O O . ASN A 1 94 ? -19.970 1.468 9.002 1.00 78.25 94 ASN A O 1
ATOM 750 N N . ASP A 1 95 ? -21.376 3.061 9.781 1.00 77.38 95 ASP A N 1
ATOM 751 C CA . ASP A 1 95 ? -21.041 2.903 11.193 1.00 77.38 95 ASP A CA 1
ATOM 752 C C . ASP A 1 95 ? -21.492 1.524 11.739 1.00 77.38 95 ASP A C 1
ATOM 754 O O . ASP A 1 95 ? -20.898 1.042 12.697 1.00 77.38 95 ASP A O 1
ATOM 758 N N . GLU A 1 96 ? -22.438 0.819 11.095 1.00 74.81 96 GLU A N 1
ATOM 759 C CA . GLU A 1 96 ? -22.826 -0.563 11.458 1.00 74.81 96 GLU A CA 1
ATOM 760 C C . GLU A 1 96 ? -21.682 -1.575 11.281 1.00 74.81 96 GLU A C 1
ATOM 762 O O . GLU A 1 96 ? -21.652 -2.618 11.931 1.00 74.81 96 GLU A O 1
ATOM 767 N N . ASN A 1 97 ? -20.709 -1.268 10.416 1.00 65.25 97 ASN A N 1
ATOM 768 C CA . ASN A 1 97 ? -19.527 -2.106 10.212 1.00 65.25 97 ASN A CA 1
ATOM 769 C C . ASN A 1 97 ? -18.440 -1.866 11.277 1.00 65.25 97 ASN A C 1
ATOM 771 O O . ASN A 1 97 ? -17.397 -2.527 11.256 1.00 65.25 97 ASN A O 1
ATOM 775 N N . ILE A 1 98 ? -18.641 -0.899 12.179 1.00 68.88 98 ILE A N 1
ATOM 776 C CA . ILE A 1 98 ? -17.697 -0.527 13.231 1.00 68.88 98 ILE A CA 1
ATOM 777 C C . ILE A 1 98 ? -18.116 -1.232 14.524 1.00 68.88 98 ILE A C 1
ATOM 779 O O . ILE A 1 98 ? -19.245 -1.085 14.984 1.00 68.88 98 ILE A O 1
ATOM 783 N N . LYS A 1 99 ? -17.199 -1.979 15.157 1.00 67.50 99 LYS A N 1
ATOM 784 C CA . LYS A 1 99 ? -17.496 -2.602 16.459 1.00 67.50 99 LYS A CA 1
ATOM 785 C C . LYS A 1 99 ? -17.849 -1.520 17.503 1.00 67.50 99 LYS A C 1
ATOM 787 O O . LYS A 1 99 ? -17.194 -0.471 17.500 1.00 67.50 99 LYS A O 1
ATOM 792 N N . PRO A 1 100 ? -18.772 -1.783 18.449 1.00 67.56 100 PRO A N 1
ATOM 793 C CA . PRO A 1 100 ? -19.293 -0.780 19.387 1.00 67.56 100 PRO A CA 1
ATOM 794 C C . PRO A 1 100 ? -18.215 0.021 20.129 1.00 67.56 100 PRO A C 1
ATOM 796 O O . PRO A 1 100 ? -18.280 1.244 20.219 1.00 67.56 100 PRO A O 1
ATOM 799 N N . LYS A 1 101 ? -17.146 -0.653 20.557 1.00 65.12 101 LYS A N 1
ATOM 800 C CA . LYS A 1 101 ? -16.000 -0.047 21.248 1.00 65.12 101 LYS A CA 1
ATOM 801 C C . LYS A 1 101 ? -15.239 1.025 20.450 1.00 65.12 101 LYS A C 1
ATOM 803 O O . LYS A 1 101 ? -14.652 1.925 21.038 1.00 65.12 101 LYS A O 1
ATOM 808 N N . PHE A 1 102 ? -15.266 0.980 19.115 1.00 67.56 102 PHE A N 1
ATOM 809 C CA . PHE A 1 102 ? -14.627 1.997 18.270 1.00 67.56 102 PHE A CA 1
ATOM 810 C C . PHE A 1 102 ? -15.577 3.126 17.866 1.00 67.56 102 PHE A C 1
ATOM 812 O O . PHE A 1 102 ? -15.104 4.170 17.409 1.00 67.56 102 PHE A O 1
ATOM 819 N N . LEU A 1 103 ? -16.895 2.970 18.059 1.00 71.56 103 LEU A N 1
ATOM 820 C CA . LEU A 1 103 ? -17.870 4.030 17.777 1.00 71.56 103 LEU A CA 1
ATOM 821 C C . LEU A 1 103 ? -17.604 5.270 18.641 1.00 71.56 103 LEU A C 1
ATOM 823 O O . LEU A 1 103 ? -17.648 6.391 18.125 1.00 71.56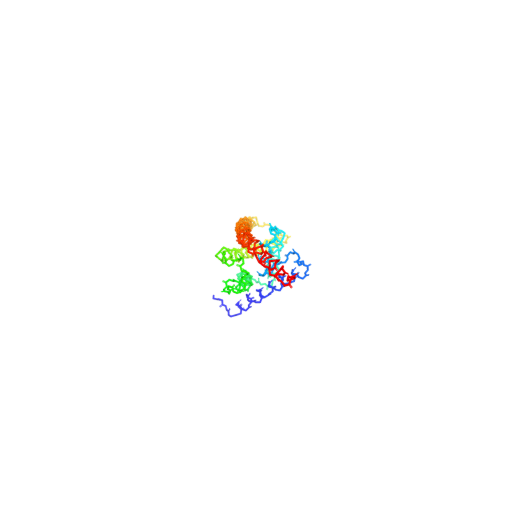 103 LEU A O 1
ATOM 827 N N . LYS A 1 104 ? -17.208 5.070 19.911 1.00 71.44 104 LYS A N 1
ATOM 828 C CA . LYS A 1 104 ? -16.781 6.138 20.839 1.00 71.44 104 LYS A CA 1
ATOM 829 C C . LYS A 1 104 ? -15.588 6.956 20.281 1.00 71.44 104 LYS A C 1
ATOM 831 O O . LYS A 1 104 ? -15.426 8.130 20.617 1.00 71.44 104 LYS A O 1
ATOM 836 N N . HIS A 1 105 ? -14.796 6.403 19.351 1.00 74.94 105 HIS A N 1
ATOM 837 C CA . HIS A 1 105 ? -13.644 7.063 18.713 1.00 74.94 105 HIS A CA 1
ATOM 838 C C . HIS A 1 105 ? -13.688 7.063 17.174 1.00 74.94 105 HIS A C 1
ATOM 840 O O . HIS A 1 105 ? -12.643 7.055 16.514 1.00 74.94 105 HIS A O 1
ATOM 846 N N . LYS A 1 106 ? -14.889 7.157 16.582 1.00 76.81 106 LYS A N 1
ATOM 847 C CA . LYS A 1 106 ? -15.101 7.108 15.120 1.00 76.81 106 LYS A CA 1
ATOM 848 C C . LYS A 1 106 ? -14.200 8.042 14.304 1.00 76.81 106 LYS A C 1
ATOM 850 O O . LYS A 1 106 ? -13.745 7.677 13.225 1.00 76.81 106 LYS A O 1
ATOM 855 N N . PHE A 1 107 ? -13.910 9.241 14.813 1.00 80.62 107 PHE A N 1
ATOM 856 C CA . PHE A 1 107 ? -13.046 10.202 14.121 1.00 80.62 107 PHE A CA 1
ATOM 857 C C . PHE A 1 107 ? -11.609 9.688 13.993 1.00 80.62 107 PHE A C 1
ATOM 859 O O . PHE A 1 107 ? -11.005 9.782 12.927 1.00 80.62 107 PHE A O 1
ATOM 866 N N . LEU A 1 108 ? -11.078 9.106 15.068 1.00 75.06 108 LEU A N 1
ATOM 867 C CA . LEU A 1 108 ? -9.705 8.619 15.120 1.00 75.06 108 LEU A CA 1
ATOM 868 C C . LEU A 1 108 ? -9.552 7.342 14.278 1.00 75.06 108 LEU A C 1
ATOM 870 O O . LEU A 1 108 ? -8.564 7.205 13.560 1.00 75.06 108 LEU A O 1
ATOM 874 N N . LEU A 1 109 ? -10.584 6.488 14.246 1.00 78.31 109 LEU A N 1
ATOM 875 C CA . LEU A 1 109 ? -10.674 5.363 13.309 1.00 78.31 109 LEU A CA 1
ATOM 876 C C . LEU A 1 109 ? -10.679 5.834 11.844 1.00 78.31 109 LEU A C 1
ATOM 878 O O . LEU A 1 109 ? -9.904 5.339 11.030 1.00 78.31 109 LEU A O 1
ATOM 882 N N . ARG A 1 110 ? -11.509 6.824 11.491 1.00 83.38 110 ARG A N 1
ATOM 883 C CA . ARG A 1 110 ? -11.549 7.380 10.125 1.00 83.38 110 ARG A CA 1
ATOM 884 C C . ARG A 1 110 ? -10.215 8.017 9.727 1.00 83.38 110 ARG A C 1
ATOM 886 O O . ARG A 1 110 ? -9.760 7.812 8.605 1.00 83.38 110 ARG A O 1
ATOM 893 N N . ALA A 1 111 ? -9.558 8.729 10.643 1.00 81.81 111 ALA A N 1
ATOM 894 C CA . ALA A 1 111 ? -8.220 9.273 10.417 1.00 81.81 111 ALA A CA 1
ATOM 895 C C . ALA A 1 111 ? -7.189 8.161 10.165 1.00 81.81 111 ALA A C 1
ATOM 897 O O . ALA A 1 111 ? -6.415 8.243 9.214 1.00 81.81 111 ALA A O 1
ATOM 898 N N . PHE A 1 112 ? -7.219 7.088 10.956 1.00 78.38 112 PHE A N 1
ATOM 899 C CA . PHE A 1 112 ? -6.355 5.923 10.767 1.00 78.38 112 PHE A CA 1
ATOM 900 C C . PHE A 1 112 ? -6.551 5.266 9.390 1.00 78.38 112 PHE A C 1
ATOM 902 O O . PHE A 1 112 ? -5.584 4.971 8.685 1.00 78.38 112 PHE A O 1
ATOM 909 N N . LEU A 1 113 ? -7.805 5.096 8.967 1.00 83.25 113 LEU A N 1
ATOM 910 C CA . LEU A 1 113 ? -8.158 4.559 7.654 1.00 83.25 113 LEU A CA 1
ATOM 911 C C . LEU A 1 113 ? -7.649 5.443 6.498 1.00 83.25 113 LEU A C 1
ATOM 913 O O . LEU A 1 113 ? -7.176 4.926 5.486 1.00 83.25 113 LEU A O 1
ATOM 917 N N . LEU A 1 114 ? -7.676 6.769 6.659 1.00 86.69 114 LEU A N 1
ATOM 918 C CA . LEU A 1 114 ? -7.087 7.700 5.691 1.00 86.69 114 LEU A CA 1
ATOM 919 C C . LEU A 1 114 ? -5.560 7.590 5.638 1.00 86.69 114 LEU A C 1
ATOM 921 O O . LEU A 1 1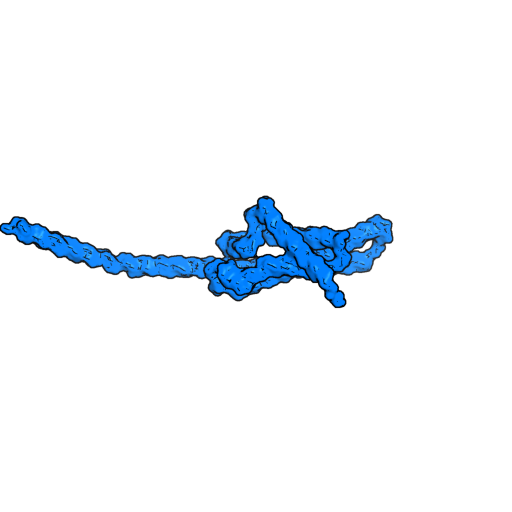14 ? -4.987 7.563 4.550 1.00 86.69 114 LEU A O 1
ATOM 925 N N . VAL A 1 115 ? -4.894 7.467 6.790 1.00 83.50 115 VAL A N 1
ATOM 926 C CA . VAL A 1 115 ? -3.439 7.246 6.837 1.00 83.50 115 VAL A CA 1
ATOM 927 C C . VAL A 1 115 ? -3.066 5.949 6.120 1.00 83.50 115 VAL A C 1
ATOM 929 O O . VAL A 1 115 ? -2.067 5.913 5.406 1.00 83.50 115 VAL A O 1
ATOM 932 N N . PHE A 1 116 ? -3.892 4.908 6.224 1.00 82.69 116 PHE A N 1
ATOM 933 C CA . PHE A 1 116 ? -3.677 3.661 5.494 1.00 82.69 116 PHE A CA 1
ATOM 934 C C . PHE A 1 116 ? -3.725 3.839 3.963 1.00 82.69 116 PHE A C 1
ATOM 936 O O . PHE A 1 116 ? -2.873 3.306 3.242 1.00 82.69 116 PHE A O 1
ATOM 943 N N . ILE A 1 117 ? -4.670 4.640 3.458 1.00 89.44 117 ILE A N 1
ATOM 944 C CA . ILE A 1 117 ? -4.737 5.002 2.032 1.00 89.44 117 ILE A CA 1
ATOM 945 C C . ILE A 1 117 ? -3.479 5.781 1.618 1.00 89.44 117 ILE A C 1
ATOM 947 O O . ILE A 1 117 ? -2.876 5.470 0.591 1.00 89.44 117 ILE A O 1
ATOM 951 N N . LEU A 1 118 ? -3.034 6.740 2.437 1.00 89.31 118 LEU A N 1
ATOM 952 C CA . LEU A 1 118 ? -1.822 7.523 2.168 1.00 89.31 118 LEU A CA 1
ATOM 953 C C . LEU A 1 118 ? -0.560 6.652 2.129 1.00 89.31 118 LEU A C 1
ATOM 955 O O . LEU A 1 118 ? 0.247 6.784 1.213 1.00 89.31 118 LEU A O 1
ATOM 959 N N . ILE A 1 119 ? -0.403 5.716 3.068 1.00 86.50 119 ILE A N 1
ATOM 960 C CA . ILE A 1 119 ? 0.722 4.769 3.068 1.00 86.50 119 ILE A CA 1
ATOM 961 C C . ILE A 1 119 ? 0.733 3.937 1.785 1.00 86.50 119 ILE A C 1
ATOM 963 O O . ILE A 1 119 ? 1.802 3.730 1.205 1.00 86.50 119 ILE A O 1
ATOM 967 N N . THR A 1 120 ? -0.437 3.488 1.320 1.00 90.19 120 THR A N 1
ATOM 968 C CA . THR A 1 120 ? -0.546 2.770 0.042 1.00 90.19 120 THR A CA 1
ATOM 969 C C . THR A 1 120 ? -0.097 3.656 -1.113 1.00 90.19 120 THR A C 1
ATOM 971 O O . THR A 1 120 ? 0.718 3.217 -1.919 1.00 90.19 120 THR A O 1
ATOM 974 N N . PHE A 1 121 ? -0.574 4.902 -1.174 1.00 92.31 121 PHE A N 1
ATOM 975 C CA . PHE A 1 121 ? -0.191 5.849 -2.219 1.00 92.31 121 PHE A CA 1
ATOM 976 C C . PHE A 1 121 ? 1.331 6.051 -2.276 1.00 92.31 121 PHE A C 1
ATOM 978 O O . PHE A 1 121 ? 1.936 5.923 -3.341 1.00 92.31 121 PHE A O 1
ATOM 985 N N . PHE A 1 122 ? 1.970 6.295 -1.128 1.00 90.50 122 PHE A N 1
ATOM 986 C CA . PHE A 1 122 ? 3.421 6.479 -1.06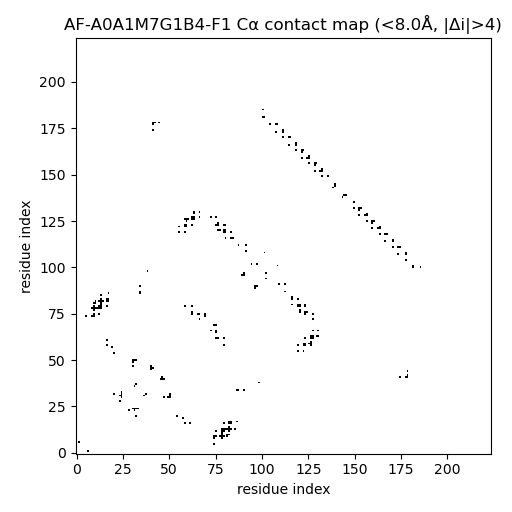2 1.00 90.50 122 PHE A CA 1
ATOM 987 C C . PHE A 1 122 ? 4.193 5.208 -1.412 1.00 90.50 122 PHE A C 1
ATOM 989 O O . PHE A 1 122 ? 5.176 5.267 -2.145 1.00 90.50 122 PHE A O 1
ATOM 996 N N . SER A 1 123 ? 3.722 4.049 -0.954 1.00 89.50 123 SER A N 1
ATOM 997 C CA . SER A 1 123 ? 4.332 2.757 -1.279 1.00 89.50 123 SER A CA 1
ATOM 998 C C . SER A 1 123 ? 4.202 2.417 -2.769 1.00 89.50 123 SER A C 1
ATOM 1000 O O . SER A 1 123 ? 5.131 1.872 -3.357 1.00 89.50 123 SER A O 1
ATOM 1002 N N . ALA A 1 124 ? 3.087 2.784 -3.405 1.00 93.12 124 ALA A N 1
ATOM 1003 C CA . ALA A 1 124 ? 2.888 2.627 -4.843 1.00 93.12 124 ALA A CA 1
ATOM 1004 C C . ALA A 1 124 ? 3.747 3.609 -5.660 1.00 93.12 124 ALA A C 1
ATOM 1006 O O . ALA A 1 124 ? 4.258 3.259 -6.716 1.00 93.12 124 ALA A O 1
ATOM 1007 N N . LYS A 1 125 ? 3.969 4.836 -5.175 1.00 91.31 125 LYS A N 1
ATOM 1008 C CA . LYS A 1 125 ? 4.949 5.743 -5.795 1.00 91.31 125 LYS A CA 1
ATOM 1009 C C . LYS A 1 125 ? 6.369 5.196 -5.672 1.00 91.31 125 LYS A C 1
ATOM 1011 O O . LYS A 1 125 ? 7.105 5.192 -6.653 1.00 91.31 125 LYS A O 1
ATOM 1016 N N . LEU A 1 126 ? 6.726 4.681 -4.498 1.00 89.94 126 LEU A N 1
ATOM 1017 C CA . LEU A 1 126 ? 8.028 4.067 -4.262 1.00 89.94 126 LEU A CA 1
ATOM 1018 C C . LEU A 1 126 ? 8.254 2.847 -5.168 1.00 89.94 126 LEU A C 1
ATOM 1020 O O . LEU A 1 126 ? 9.350 2.679 -5.690 1.00 89.94 126 LEU A O 1
ATOM 1024 N N . SER A 1 127 ? 7.228 2.026 -5.408 1.00 93.12 127 SER A N 1
ATOM 1025 C CA . SER A 1 127 ? 7.337 0.851 -6.279 1.00 93.12 127 SER A CA 1
ATOM 1026 C C . SER A 1 127 ? 7.645 1.210 -7.734 1.00 93.12 127 SER A C 1
ATOM 1028 O O . SER A 1 127 ? 8.509 0.583 -8.340 1.00 93.12 127 SER A O 1
ATOM 1030 N N . VAL A 1 128 ? 7.018 2.263 -8.270 1.00 91.69 128 VAL A N 1
ATOM 1031 C CA . VAL A 1 128 ? 7.321 2.796 -9.609 1.00 91.69 128 VAL A CA 1
ATOM 1032 C C . VAL A 1 128 ? 8.777 3.251 -9.699 1.00 91.69 128 VAL A C 1
ATOM 1034 O O . VAL A 1 128 ? 9.455 2.982 -10.685 1.00 91.69 128 VAL A O 1
ATOM 1037 N N . ILE A 1 129 ? 9.278 3.928 -8.667 1.00 86.81 129 ILE A N 1
ATOM 1038 C CA . ILE A 1 129 ? 10.662 4.409 -8.655 1.00 86.81 129 ILE A CA 1
ATOM 1039 C C . ILE A 1 129 ? 11.638 3.234 -8.583 1.00 86.81 129 ILE A C 1
ATOM 1041 O O . ILE A 1 129 ? 12.612 3.211 -9.331 1.00 86.81 129 ILE A O 1
ATOM 1045 N N . ILE A 1 130 ? 11.353 2.233 -7.743 1.00 87.38 130 ILE A N 1
ATOM 1046 C CA . ILE A 1 130 ? 12.140 0.995 -7.677 1.00 87.38 130 ILE A CA 1
ATOM 1047 C C . ILE A 1 130 ? 12.156 0.306 -9.044 1.00 87.38 130 ILE A C 1
ATOM 1049 O O . ILE A 1 130 ? 13.216 -0.117 -9.492 1.00 87.38 130 ILE A O 1
ATOM 1053 N N . TYR A 1 131 ? 11.012 0.225 -9.727 1.00 89.44 131 TYR A N 1
ATOM 1054 C CA . TYR A 1 131 ? 10.933 -0.329 -11.077 1.00 89.44 131 TYR A CA 1
ATOM 1055 C C . TYR A 1 131 ? 11.828 0.432 -12.067 1.00 89.44 131 TYR A C 1
ATOM 1057 O O . TYR A 1 131 ? 12.637 -0.189 -12.757 1.00 89.44 131 TYR A O 1
ATOM 1065 N N . ASN A 1 132 ? 11.754 1.766 -12.086 1.00 85.69 132 ASN A N 1
ATOM 1066 C CA . ASN A 1 132 ? 12.609 2.594 -12.940 1.00 85.69 132 ASN A CA 1
ATOM 1067 C C . ASN A 1 132 ? 14.097 2.379 -12.626 1.00 85.69 132 ASN A C 1
ATOM 1069 O O . ASN A 1 132 ? 14.912 2.261 -13.534 1.00 85.69 132 ASN A O 1
ATOM 1073 N N . LEU A 1 133 ? 14.452 2.262 -11.344 1.00 83.38 133 LEU A N 1
ATOM 1074 C CA . LEU A 1 133 ? 15.819 1.993 -10.903 1.00 83.38 133 LEU A CA 1
ATOM 1075 C C . LEU A 1 133 ? 16.299 0.615 -11.392 1.00 83.38 133 LEU A C 1
ATOM 1077 O O . LEU A 1 133 ? 17.418 0.497 -11.885 1.00 83.38 133 LEU A O 1
ATOM 1081 N N . VAL A 1 134 ? 15.453 -0.418 -11.320 1.00 85.62 134 VAL A N 1
ATOM 1082 C CA . VAL A 1 134 ? 15.760 -1.760 -11.847 1.00 85.62 134 VAL A CA 1
ATOM 1083 C C . VAL A 1 134 ? 15.982 -1.728 -13.363 1.00 85.62 134 VAL A C 1
ATOM 1085 O O . VAL A 1 134 ? 16.942 -2.334 -13.840 1.00 85.62 134 VAL A O 1
ATOM 1088 N N . GLN A 1 135 ? 15.144 -1.004 -14.111 1.00 83.00 135 GLN A N 1
ATOM 1089 C CA . GLN A 1 135 ? 15.294 -0.839 -15.563 1.00 83.00 135 GLN A CA 1
ATOM 1090 C C . GLN A 1 135 ? 16.595 -0.117 -15.929 1.00 83.00 135 GLN A C 1
ATOM 1092 O O . GLN A 1 135 ? 17.318 -0.560 -16.818 1.00 83.00 135 GLN A O 1
ATOM 1097 N N . GLU A 1 136 ? 16.936 0.951 -15.213 1.00 78.12 136 GLU A N 1
ATOM 1098 C CA . GLU A 1 136 ? 18.160 1.721 -15.456 1.00 78.12 136 GLU A CA 1
ATOM 1099 C C . GLU A 1 136 ? 19.421 0.939 -15.075 1.00 78.12 136 GLU A C 1
ATOM 1101 O O . GLU A 1 136 ? 20.397 0.952 -15.820 1.00 78.12 136 GLU A O 1
ATOM 1106 N N . ILE A 1 137 ? 19.411 0.174 -13.974 1.00 78.81 137 ILE A N 1
ATOM 1107 C CA . ILE A 1 137 ? 20.519 -0.741 -13.649 1.00 78.81 137 ILE A CA 1
ATOM 1108 C C . ILE A 1 137 ? 20.692 -1.785 -14.753 1.00 78.81 137 ILE A C 1
ATOM 1110 O O . ILE A 1 137 ? 21.822 -2.049 -15.171 1.00 78.81 137 ILE A O 1
ATOM 1114 N N . ALA A 1 138 ? 19.593 -2.373 -15.233 1.00 79.06 138 ALA A N 1
ATOM 1115 C CA . ALA A 1 138 ? 19.645 -3.326 -16.332 1.00 79.06 138 ALA A CA 1
ATOM 1116 C C . ALA A 1 138 ? 20.220 -2.665 -17.592 1.00 79.06 138 ALA A C 1
ATOM 1118 O O . ALA A 1 138 ? 21.126 -3.215 -18.210 1.00 79.06 138 ALA A O 1
ATOM 1119 N N . TRP A 1 139 ? 19.771 -1.456 -17.935 1.00 73.94 139 TRP A N 1
ATOM 1120 C CA . TRP A 1 139 ? 20.267 -0.717 -19.093 1.00 73.94 139 TRP A CA 1
ATOM 1121 C C . TRP A 1 139 ? 21.758 -0.379 -18.981 1.00 73.94 139 TRP A C 1
ATOM 1123 O O . TRP A 1 139 ? 22.510 -0.625 -19.921 1.00 73.94 139 TRP A O 1
ATOM 1133 N N . VAL A 1 140 ? 22.212 0.096 -17.821 1.00 71.88 140 VAL A N 1
ATOM 1134 C CA . VAL A 1 140 ? 23.620 0.409 -17.543 1.00 71.88 140 VAL A CA 1
ATOM 1135 C C . VAL A 1 140 ? 24.514 -0.825 -17.628 1.00 71.88 140 VAL A C 1
ATOM 1137 O O . VAL A 1 140 ? 25.635 -0.731 -18.130 1.00 71.88 140 VAL A O 1
ATOM 1140 N N . TYR A 1 141 ? 24.024 -1.987 -17.185 1.00 72.25 141 TYR A N 1
ATOM 1141 C CA . TYR A 1 141 ? 24.742 -3.251 -17.344 1.00 72.25 141 TYR A CA 1
ATOM 1142 C C . TYR A 1 141 ? 24.996 -3.585 -18.825 1.00 72.25 141 TYR A C 1
ATOM 1144 O O . TYR A 1 141 ? 26.000 -4.220 -19.145 1.00 72.25 141 TYR A O 1
ATOM 1152 N N . PHE A 1 142 ? 24.125 -3.124 -19.731 1.00 73.88 142 PHE A N 1
ATOM 1153 C CA . PHE A 1 142 ? 24.218 -3.401 -21.164 1.00 73.88 142 PHE A CA 1
ATOM 1154 C C . PHE A 1 142 ? 24.797 -2.255 -22.023 1.00 73.88 142 PHE A C 1
ATOM 1156 O O . PHE A 1 142 ? 25.358 -2.563 -23.070 1.00 73.88 142 PHE A O 1
ATOM 1163 N N . ASN A 1 143 ? 24.701 -0.971 -21.634 1.00 64.44 143 ASN A N 1
ATOM 1164 C CA . ASN A 1 143 ? 24.875 0.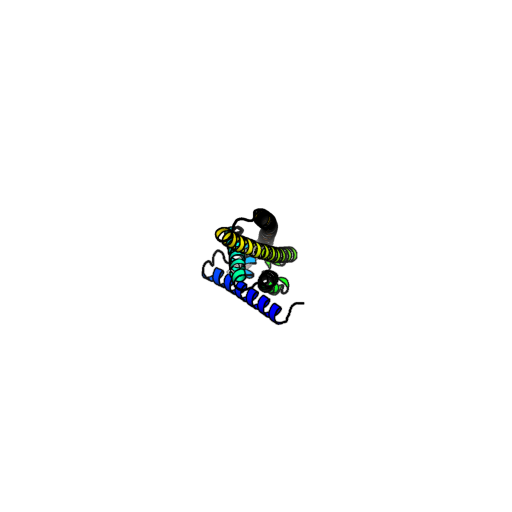165 -22.569 1.00 64.44 143 ASN A CA 1
ATOM 1165 C C . ASN A 1 143 ? 25.671 1.394 -22.057 1.00 64.44 143 ASN A C 1
ATOM 1167 O O . ASN A 1 143 ? 25.461 2.504 -22.541 1.00 64.44 143 ASN A O 1
ATOM 1171 N N . ASN A 1 144 ? 26.673 1.193 -21.194 1.00 64.12 144 ASN A N 1
ATOM 1172 C CA . ASN A 1 144 ? 27.503 2.240 -20.561 1.00 64.12 144 ASN A CA 1
ATOM 1173 C C . ASN A 1 144 ? 26.763 3.108 -19.524 1.00 64.12 144 ASN A C 1
ATOM 1175 O O . ASN A 1 144 ? 25.561 3.342 -19.580 1.00 64.12 144 ASN A O 1
ATOM 1179 N N . PHE A 1 145 ? 27.527 3.563 -18.530 1.00 69.88 145 PHE A N 1
ATOM 1180 C CA . PHE A 1 145 ? 27.034 4.186 -17.302 1.00 69.88 145 PHE A CA 1
ATOM 1181 C C . PHE A 1 145 ? 26.764 5.691 -17.480 1.00 69.88 145 PHE A C 1
ATOM 1183 O O . PHE A 1 145 ? 27.693 6.439 -17.780 1.00 69.88 145 PHE A O 1
ATOM 1190 N N . ASP A 1 146 ? 25.528 6.141 -17.232 1.00 71.81 146 ASP A N 1
ATOM 1191 C CA . ASP A 1 146 ? 25.179 7.564 -17.075 1.00 71.81 146 ASP A CA 1
ATOM 1192 C C . ASP A 1 146 ? 24.961 7.890 -15.585 1.00 71.81 146 ASP A C 1
ATOM 1194 O O . ASP A 1 146 ? 23.976 7.484 -14.960 1.00 71.81 146 ASP A O 1
ATOM 1198 N N . SER A 1 147 ? 25.918 8.609 -14.993 1.00 69.75 147 SER A N 1
ATOM 1199 C CA . SER A 1 147 ? 25.953 8.894 -13.557 1.00 69.75 147 SER A CA 1
ATOM 1200 C C . SER A 1 147 ? 24.921 9.918 -13.092 1.00 69.75 147 SER A C 1
ATOM 1202 O O . SER A 1 147 ? 24.475 9.841 -11.948 1.00 69.75 147 SER A O 1
ATOM 1204 N N . GLU A 1 148 ? 24.531 10.876 -13.937 1.00 74.44 148 GLU A N 1
ATOM 1205 C CA . GLU A 1 148 ? 23.629 11.960 -13.518 1.00 74.44 148 GLU A CA 1
ATOM 1206 C C . GLU A 1 148 ? 22.194 11.455 -13.344 1.00 74.44 148 GLU A C 1
ATOM 1208 O O . GLU A 1 148 ? 21.531 11.771 -12.351 1.00 74.44 148 GLU A O 1
ATOM 1213 N N . ARG A 1 149 ? 21.741 10.587 -14.257 1.00 68.12 149 ARG A N 1
ATOM 1214 C CA . ARG A 1 149 ? 20.421 9.948 -14.169 1.00 68.12 149 ARG A CA 1
ATOM 1215 C C . ARG A 1 149 ? 20.307 9.007 -12.971 1.00 68.12 149 ARG A C 1
ATOM 1217 O O . ARG A 1 149 ? 19.304 9.053 -12.261 1.00 68.12 149 ARG A O 1
ATOM 1224 N N . MET A 1 150 ? 21.346 8.215 -12.687 1.00 70.44 150 MET A N 1
ATOM 1225 C CA . MET A 1 150 ? 21.361 7.3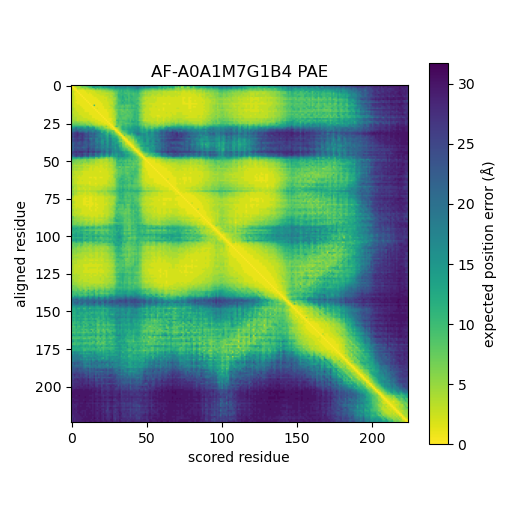31 -11.513 1.00 70.44 150 MET A CA 1
ATOM 1226 C C . MET A 1 150 ? 21.236 8.098 -10.193 1.00 70.44 150 MET A C 1
ATOM 1228 O O . MET A 1 150 ? 20.469 7.689 -9.322 1.00 70.44 150 MET A O 1
ATOM 1232 N N . ILE A 1 151 ? 21.961 9.211 -10.033 1.00 75.88 151 ILE A N 1
ATOM 1233 C CA . ILE A 1 151 ? 21.930 9.999 -8.791 1.00 75.88 151 ILE A CA 1
ATOM 1234 C C . ILE A 1 151 ? 20.531 10.579 -8.547 1.00 75.88 151 ILE A C 1
ATOM 1236 O O . ILE A 1 151 ? 20.049 10.525 -7.415 1.00 75.88 151 ILE A O 1
ATOM 1240 N N . GLY A 1 152 ? 19.857 11.072 -9.593 1.00 75.31 152 GLY A N 1
ATOM 1241 C CA . GLY A 1 152 ? 18.487 11.582 -9.485 1.00 75.31 152 GLY A CA 1
ATOM 1242 C C . GLY A 1 152 ? 17.497 10.514 -9.011 1.00 75.31 152 GLY A C 1
ATOM 1243 O O . GLY A 1 152 ? 16.768 10.725 -8.045 1.00 75.31 152 GLY A O 1
ATOM 1244 N N . ILE A 1 153 ? 17.535 9.328 -9.624 1.00 72.94 153 ILE A N 1
ATOM 1245 C CA . ILE A 1 153 ? 16.620 8.225 -9.290 1.00 72.94 153 ILE A CA 1
ATOM 1246 C C . ILE A 1 153 ? 16.882 7.686 -7.875 1.00 72.94 153 ILE A C 1
ATOM 1248 O O . ILE A 1 153 ? 15.938 7.394 -7.136 1.00 72.94 153 ILE A O 1
ATOM 1252 N N . ILE A 1 154 ? 18.149 7.576 -7.462 1.00 76.69 154 ILE A N 1
ATOM 1253 C CA . ILE A 1 154 ? 18.514 7.161 -6.098 1.00 76.69 154 ILE A CA 1
ATOM 1254 C C . ILE A 1 154 ? 18.063 8.215 -5.078 1.00 76.69 154 ILE A C 1
ATOM 1256 O O . ILE A 1 154 ? 17.508 7.855 -4.038 1.00 76.69 154 ILE A O 1
ATOM 1260 N N . GLY A 1 155 ? 18.260 9.503 -5.376 1.00 76.31 155 GLY A N 1
ATOM 1261 C CA . GLY A 1 155 ? 17.815 10.610 -4.528 1.00 76.31 155 GLY A CA 1
ATOM 1262 C C . GLY A 1 155 ? 16.304 10.585 -4.292 1.00 76.31 155 GLY A C 1
ATOM 1263 O O . GLY A 1 155 ? 15.863 10.599 -3.140 1.00 76.31 155 GLY A O 1
ATOM 1264 N N . ASP A 1 156 ? 15.522 10.440 -5.363 1.00 76.19 156 ASP A N 1
ATOM 1265 C CA . ASP A 1 156 ? 14.066 10.312 -5.279 1.00 76.19 156 ASP A CA 1
ATOM 1266 C C . ASP A 1 156 ? 13.660 9.058 -4.491 1.00 76.19 156 ASP A C 1
ATOM 1268 O O . ASP A 1 156 ? 12.821 9.133 -3.592 1.00 76.19 156 ASP A O 1
ATOM 1272 N N . SER A 1 157 ? 14.300 7.913 -4.751 1.00 75.44 157 SER A N 1
ATOM 1273 C CA . SER A 1 157 ? 14.040 6.659 -4.023 1.00 75.44 157 SER A CA 1
ATOM 1274 C C . SER A 1 157 ? 14.225 6.824 -2.514 1.00 75.44 157 SER A C 1
ATOM 1276 O O . SER A 1 157 ? 13.376 6.396 -1.730 1.00 75.44 157 SER A O 1
ATOM 1278 N N . LEU A 1 158 ? 15.324 7.462 -2.100 1.00 76.69 158 LEU A N 1
ATOM 1279 C CA . LEU A 1 158 ? 15.632 7.710 -0.694 1.00 76.69 158 LEU A CA 1
ATOM 1280 C C . LEU A 1 158 ? 14.637 8.685 -0.062 1.00 76.69 158 LEU A C 1
ATOM 1282 O O . LEU A 1 158 ? 14.171 8.435 1.049 1.00 76.69 158 LEU A O 1
ATOM 1286 N N . PHE A 1 159 ? 14.265 9.756 -0.767 1.00 80.44 159 PHE A N 1
ATOM 1287 C CA . PHE A 1 159 ? 13.268 10.715 -0.290 1.00 80.44 159 PHE A CA 1
ATOM 1288 C C . PHE A 1 159 ? 11.916 10.041 -0.022 1.00 80.44 159 PHE A C 1
ATOM 1290 O O . PHE A 1 159 ? 11.347 10.182 1.065 1.00 80.44 159 PHE A O 1
ATOM 1297 N N . TRP A 1 160 ? 11.425 9.240 -0.969 1.00 75.25 160 TRP A N 1
ATOM 1298 C CA . TRP A 1 160 ? 10.164 8.517 -0.802 1.00 75.25 160 TRP A CA 1
ATOM 1299 C C . TRP A 1 160 ? 10.242 7.438 0.277 1.00 75.25 160 TRP A C 1
ATOM 1301 O O . TRP A 1 160 ? 9.283 7.257 1.027 1.00 75.25 160 TRP A O 1
ATOM 1311 N N . LEU A 1 161 ? 11.384 6.763 0.418 1.00 78.19 161 LEU A N 1
ATOM 1312 C CA . LEU A 1 161 ? 11.608 5.798 1.492 1.00 78.19 161 LEU A CA 1
ATOM 1313 C C . LEU A 1 161 ? 11.551 6.473 2.870 1.00 78.19 161 LEU A C 1
ATOM 1315 O O . LEU A 1 161 ? 10.893 5.957 3.775 1.00 78.19 161 LEU A O 1
ATOM 1319 N N . ILE A 1 162 ? 12.163 7.652 3.023 1.00 81.19 162 ILE A N 1
ATOM 1320 C CA . ILE A 1 162 ? 12.082 8.449 4.255 1.00 81.19 162 ILE A CA 1
ATOM 1321 C C . ILE A 1 162 ? 10.629 8.834 4.549 1.00 81.19 162 ILE A C 1
ATOM 1323 O O . ILE A 1 162 ? 10.187 8.694 5.691 1.00 81.19 162 ILE A O 1
ATOM 1327 N N . LEU A 1 163 ? 9.860 9.250 3.538 1.00 79.88 163 LEU A N 1
ATOM 1328 C CA . LEU A 1 163 ? 8.438 9.558 3.711 1.00 79.88 163 LEU A CA 1
ATOM 1329 C C . LEU A 1 163 ? 7.627 8.332 4.143 1.00 79.88 163 LEU A C 1
ATOM 1331 O O . LEU A 1 163 ? 6.841 8.436 5.082 1.00 79.88 163 LEU A O 1
ATOM 1335 N N . VAL A 1 164 ? 7.839 7.163 3.531 1.00 76.00 164 VAL A N 1
ATOM 1336 C CA . VAL A 1 164 ? 7.158 5.916 3.925 1.00 76.00 164 VAL A CA 1
ATOM 1337 C C . VAL A 1 164 ? 7.486 5.544 5.375 1.00 76.00 164 VAL A C 1
ATOM 1339 O O . VAL A 1 164 ? 6.584 5.199 6.141 1.00 76.00 164 VAL A O 1
ATOM 1342 N N . ILE A 1 165 ? 8.752 5.662 5.790 1.00 78.69 165 ILE A N 1
ATOM 1343 C CA . ILE A 1 165 ? 9.165 5.409 7.179 1.00 78.69 165 ILE A CA 1
ATOM 1344 C C . ILE A 1 165 ? 8.538 6.432 8.137 1.00 78.69 165 ILE A C 1
ATOM 1346 O O . ILE A 1 165 ? 8.028 6.043 9.190 1.00 78.69 165 ILE A O 1
ATOM 1350 N N . GLY A 1 166 ? 8.526 7.716 7.775 1.00 75.75 166 GLY A N 1
ATOM 1351 C CA . GLY A 1 166 ? 7.910 8.777 8.574 1.00 75.75 166 GLY A CA 1
ATOM 1352 C C . GLY A 1 166 ? 6.407 8.558 8.764 1.00 75.75 166 GLY A C 1
ATOM 1353 O O . GLY A 1 166 ? 5.909 8.594 9.891 1.00 75.75 166 GLY A O 1
ATOM 1354 N N . PHE A 1 167 ? 5.692 8.228 7.686 1.00 78.19 167 PHE A N 1
ATOM 1355 C CA . PHE A 1 167 ? 4.265 7.905 7.740 1.00 78.19 167 PHE A CA 1
ATOM 1356 C C . PHE A 1 167 ? 3.978 6.630 8.528 1.00 78.19 167 PHE A C 1
ATOM 1358 O O . PHE A 1 167 ? 2.979 6.576 9.241 1.00 78.19 167 PHE A O 1
ATOM 1365 N N . ARG A 1 168 ? 4.859 5.625 8.475 1.00 74.94 168 ARG A N 1
ATOM 1366 C CA . ARG A 1 168 ? 4.760 4.442 9.342 1.00 74.94 168 ARG A CA 1
ATOM 1367 C C . ARG A 1 168 ? 4.873 4.819 10.819 1.00 74.94 168 ARG A C 1
ATOM 1369 O O . ARG A 1 168 ? 4.135 4.288 11.644 1.00 74.94 168 ARG A O 1
ATOM 1376 N N . TRP A 1 169 ? 5.782 5.727 11.164 1.00 76.25 169 TRP A N 1
ATOM 1377 C CA . TRP A 1 169 ? 5.933 6.196 12.542 1.00 76.25 169 TRP A CA 1
ATOM 1378 C C . TRP A 1 169 ? 4.679 6.939 13.017 1.00 76.25 169 TRP A C 1
ATOM 1380 O O . TRP A 1 169 ? 4.173 6.672 14.105 1.00 76.25 169 TRP A O 1
ATOM 1390 N N . PHE A 1 170 ? 4.120 7.790 12.155 1.00 75.31 170 PHE A N 1
ATOM 1391 C CA . PHE A 1 170 ? 2.860 8.487 12.411 1.00 75.31 170 PHE A CA 1
ATOM 1392 C C . PHE A 1 170 ? 1.662 7.533 12.535 1.00 75.31 170 PHE A C 1
ATOM 1394 O O . PHE A 1 170 ? 0.831 7.689 13.427 1.00 75.31 170 PHE A O 1
ATOM 1401 N N . TYR A 1 171 ? 1.598 6.502 11.693 1.00 73.06 171 TYR A N 1
ATOM 1402 C CA . TYR A 1 171 ? 0.594 5.446 11.780 1.00 73.06 171 TYR A CA 1
ATOM 1403 C C . TYR A 1 171 ? 0.660 4.708 13.117 1.00 73.06 171 TYR A C 1
ATOM 1405 O O . TYR A 1 171 ? -0.359 4.593 13.792 1.00 73.06 171 TYR A O 1
ATOM 1413 N N . ASN A 1 172 ? 1.858 4.296 13.545 1.00 74.88 172 ASN A N 1
ATOM 1414 C CA . ASN A 1 172 ? 2.050 3.650 14.844 1.00 74.88 172 ASN A CA 1
ATOM 1415 C C . ASN A 1 172 ? 1.644 4.577 16.000 1.00 74.88 172 ASN A C 1
ATOM 1417 O O . ASN A 1 172 ? 1.055 4.124 16.976 1.00 74.88 172 ASN A O 1
ATOM 1421 N N . TYR A 1 173 ? 1.934 5.877 15.894 1.00 76.62 173 TYR A N 1
ATOM 1422 C CA . TYR A 1 173 ? 1.515 6.860 16.892 1.00 76.62 173 TYR A CA 1
ATOM 1423 C C . TYR A 1 173 ? -0.015 6.933 17.014 1.00 76.62 173 TYR A C 1
ATOM 1425 O O . TYR A 1 173 ? -0.546 6.864 18.123 1.00 76.62 173 TYR A O 1
ATOM 1433 N N . ILE A 1 174 ? -0.730 7.023 15.886 1.00 72.88 174 ILE A N 1
ATOM 1434 C CA . ILE A 1 174 ? -2.201 7.041 15.873 1.00 72.88 174 ILE A CA 1
ATOM 1435 C C . ILE A 1 174 ? -2.763 5.718 16.393 1.00 72.88 174 ILE A C 1
ATOM 1437 O O . ILE A 1 174 ? -3.706 5.738 17.178 1.00 72.88 174 ILE A O 1
ATOM 1441 N N . GLN A 1 175 ? -2.180 4.586 15.993 1.00 70.50 175 GLN A N 1
ATOM 1442 C CA . GLN A 1 175 ? -2.602 3.262 16.447 1.00 70.50 175 GLN A CA 1
ATOM 1443 C C . GLN A 1 175 ? -2.475 3.122 17.964 1.00 70.50 175 GLN A C 1
ATOM 1445 O O . GLN A 1 175 ? -3.442 2.745 18.616 1.00 70.50 175 GLN A O 1
ATOM 1450 N N . ASN A 1 176 ? -1.325 3.494 18.533 1.00 73.75 176 ASN A N 1
ATOM 1451 C CA . ASN A 1 176 ? -1.106 3.447 19.978 1.00 73.75 176 ASN A CA 1
ATOM 1452 C C . ASN A 1 176 ? -2.098 4.350 20.719 1.00 73.75 176 ASN A C 1
ATOM 1454 O O . ASN A 1 176 ? -2.665 3.937 21.724 1.00 73.75 176 ASN A O 1
ATOM 1458 N N . ARG A 1 177 ? -2.366 5.556 20.197 1.00 75.00 177 ARG A N 1
ATOM 1459 C CA . ARG A 1 177 ? -3.373 6.465 20.768 1.00 75.00 177 ARG A CA 1
ATOM 1460 C C . ARG A 1 177 ? -4.794 5.920 20.677 1.00 75.00 177 ARG A C 1
ATOM 1462 O O . ARG A 1 177 ? -5.597 6.187 21.565 1.00 75.00 177 ARG A O 1
ATOM 1469 N N . LEU A 1 178 ? -5.126 5.199 19.607 1.00 68.19 178 LEU A N 1
ATOM 1470 C CA . LEU A 1 178 ? -6.425 4.548 19.466 1.00 68.19 178 LEU A CA 1
ATOM 1471 C C . LEU A 1 178 ? -6.556 3.391 20.458 1.00 68.19 178 LEU A C 1
ATOM 1473 O O . LEU A 1 178 ? -7.569 3.305 21.138 1.00 68.19 178 LEU A O 1
ATOM 1477 N N . SER A 1 179 ? -5.520 2.557 20.565 1.00 66.50 179 SER A N 1
ATOM 1478 C CA . SER A 1 179 ? -5.458 1.419 21.487 1.00 66.50 179 SER A CA 1
ATOM 1479 C C . SER A 1 179 ? -5.567 1.864 22.943 1.00 66.50 179 SER A C 1
ATOM 1481 O O . SER A 1 179 ? -6.406 1.343 23.660 1.00 66.50 179 SER A O 1
ATOM 1483 N N . GLU A 1 180 ? -4.790 2.873 23.354 1.00 68.19 180 GLU A N 1
ATOM 1484 C CA . GLU A 1 180 ? -4.802 3.440 24.713 1.00 68.19 180 GLU A CA 1
ATOM 1485 C C . GLU A 1 180 ? -6.192 3.964 25.102 1.00 68.19 180 GLU A C 1
ATOM 1487 O O . GLU A 1 180 ? -6.671 3.739 26.208 1.00 68.19 180 GLU A O 1
ATOM 1492 N N . LYS A 1 181 ? -6.878 4.651 24.181 1.00 63.81 181 LYS A N 1
ATOM 1493 C CA . LYS A 1 181 ? -8.227 5.162 24.449 1.00 63.81 181 LYS A CA 1
ATOM 1494 C C . LYS A 1 181 ? -9.281 4.056 24.520 1.00 63.81 181 LYS A C 1
ATOM 1496 O O . LYS A 1 181 ? -10.218 4.159 25.312 1.00 63.81 181 LYS A O 1
ATOM 1501 N N . VAL A 1 182 ? -9.135 3.021 23.695 1.00 61.41 182 VAL A N 1
ATOM 1502 C CA . VAL A 1 182 ? -10.029 1.858 23.700 1.00 61.41 182 VAL A CA 1
ATOM 1503 C C . VAL A 1 182 ? -9.849 1.048 24.984 1.00 61.41 182 VAL A C 1
ATOM 1505 O O . VAL A 1 182 ? -10.857 0.743 25.615 1.00 61.41 182 VAL A O 1
ATOM 1508 N N . SER A 1 183 ? -8.612 0.776 25.416 1.00 60.38 183 SER A N 1
ATOM 1509 C CA . SER A 1 183 ? -8.352 0.057 26.670 1.00 60.38 183 SER A CA 1
ATOM 1510 C C . SER A 1 183 ? -8.813 0.852 27.894 1.00 60.38 183 SER A C 1
ATOM 1512 O O . SER A 1 183 ? -9.473 0.290 28.762 1.00 60.38 183 SER A O 1
ATOM 1514 N N . PHE A 1 184 ? -8.588 2.172 27.919 1.00 57.69 184 PHE A N 1
ATOM 1515 C CA . PHE A 1 184 ? -9.069 3.041 28.999 1.00 57.69 184 PHE A CA 1
ATOM 1516 C C . PHE A 1 184 ? -10.600 3.031 29.129 1.00 57.69 184 PHE A C 1
ATOM 1518 O O . PHE A 1 184 ? -11.145 2.917 30.225 1.00 57.69 184 PHE A O 1
ATOM 1525 N N . THR A 1 185 ? -11.307 3.113 28.001 1.00 58.09 185 THR A N 1
ATOM 1526 C CA . THR A 1 185 ? -12.775 3.069 27.994 1.00 58.09 185 THR A CA 1
ATOM 1527 C C . THR A 1 185 ? -13.295 1.706 28.448 1.00 58.09 185 THR A C 1
ATOM 1529 O O . THR A 1 185 ? -14.299 1.643 29.145 1.00 58.09 185 THR A O 1
ATOM 1532 N N . GLN A 1 186 ? -12.605 0.620 28.088 1.00 57.97 186 GLN A N 1
ATOM 1533 C CA . GLN A 1 186 ? -12.973 -0.728 28.509 1.00 57.97 186 GLN A CA 1
ATOM 1534 C C . GLN A 1 186 ? -12.768 -0.930 30.016 1.00 57.97 186 GLN A C 1
ATOM 1536 O O . GLN A 1 186 ? -13.642 -1.498 30.656 1.00 57.97 186 GLN A O 1
ATOM 1541 N N . SER A 1 187 ? -11.677 -0.417 30.599 1.00 59.97 187 SER A N 1
ATOM 1542 C CA . SER A 1 187 ? -11.487 -0.443 32.057 1.00 59.97 187 SER A CA 1
ATOM 1543 C C . SER A 1 187 ? -12.511 0.409 32.807 1.00 59.97 187 SER A C 1
ATOM 1545 O O . SER A 1 187 ? -12.902 0.053 33.910 1.00 59.97 187 SER A O 1
ATOM 1547 N N . GLN A 1 188 ? -12.961 1.519 32.216 1.00 58.75 188 GLN A N 1
ATOM 1548 C CA . GLN A 1 188 ? -13.958 2.381 32.844 1.00 58.75 188 GLN A CA 1
ATOM 1549 C C . GLN A 1 188 ? -15.366 1.768 32.789 1.00 58.75 188 GLN A C 1
ATOM 1551 O O . GLN A 1 188 ? -16.035 1.761 33.811 1.00 58.75 188 GLN A O 1
ATOM 1556 N N . ASP A 1 189 ? -15.780 1.196 31.648 1.00 57.84 189 ASP A N 1
ATOM 1557 C CA . ASP A 1 189 ? -17.070 0.487 31.536 1.00 57.84 189 ASP A CA 1
ATOM 1558 C C . ASP A 1 189 ? -17.101 -0.763 32.459 1.00 57.84 189 ASP A C 1
ATOM 1560 O O . ASP A 1 189 ? -18.155 -1.091 32.991 1.00 57.84 189 ASP A O 1
ATOM 1564 N N . TYR A 1 190 ? -15.965 -1.451 32.676 1.00 57.97 190 TYR A N 1
ATOM 1565 C CA . TYR A 1 190 ? -15.863 -2.563 33.641 1.00 57.97 190 TYR A CA 1
ATOM 1566 C C . TYR A 1 190 ? -15.965 -2.094 35.095 1.00 57.97 190 TYR A C 1
ATOM 1568 O O . TYR A 1 190 ? -16.723 -2.676 35.860 1.00 57.97 190 TYR A O 1
ATOM 1576 N N . ASN A 1 191 ? -15.237 -1.036 35.466 1.00 57.28 191 ASN A N 1
ATOM 1577 C CA . ASN A 1 191 ? -15.291 -0.500 36.825 1.00 57.28 191 ASN A CA 1
ATOM 1578 C C . ASN A 1 191 ? -16.668 0.098 37.149 1.00 57.28 191 ASN A C 1
ATOM 1580 O O . ASN A 1 191 ? -17.135 -0.077 38.264 1.00 57.28 191 ASN A O 1
ATOM 1584 N N . GLU A 1 192 ? -17.332 0.766 36.195 1.00 55.81 192 GLU A N 1
ATOM 1585 C CA . GLU A 1 192 ? -18.714 1.233 36.384 1.00 55.81 192 GLU A CA 1
ATOM 1586 C C . GLU A 1 192 ? -19.674 0.044 36.542 1.00 55.81 192 GLU A C 1
ATOM 1588 O O . GLU A 1 192 ? -20.515 0.072 37.429 1.00 55.81 192 GLU A O 1
ATOM 1593 N N . ALA A 1 193 ? -19.544 -1.023 35.743 1.00 55.72 193 ALA A N 1
ATOM 1594 C CA . ALA A 1 193 ? -20.389 -2.213 35.888 1.00 55.72 193 ALA A CA 1
ATOM 1595 C C . ALA A 1 193 ? -20.190 -2.943 37.233 1.00 55.72 193 ALA A C 1
ATOM 1597 O O . ALA A 1 193 ? -21.177 -3.374 37.818 1.00 55.72 193 ALA A O 1
ATOM 1598 N N . GLU A 1 194 ? -18.955 -3.041 37.740 1.00 51.00 194 GLU A N 1
ATOM 1599 C CA . GLU A 1 194 ? -18.669 -3.582 39.082 1.00 51.00 194 GLU A CA 1
ATOM 1600 C C . GLU A 1 194 ? -19.191 -2.667 40.205 1.00 51.00 194 GLU A C 1
ATOM 1602 O O . GLU A 1 194 ? -19.670 -3.155 41.225 1.00 51.00 194 GLU A O 1
ATOM 1607 N N . GLU A 1 195 ? -19.136 -1.342 40.027 1.00 48.16 195 GLU A N 1
ATOM 1608 C CA . GLU A 1 195 ? -19.677 -0.372 40.990 1.00 48.16 195 GLU A CA 1
ATOM 1609 C C . GLU A 1 195 ? -21.215 -0.453 41.059 1.00 48.16 195 GLU A C 1
ATOM 1611 O O . GLU A 1 195 ? -21.777 -0.420 42.151 1.00 48.16 195 GLU A O 1
ATOM 1616 N N . TYR A 1 196 ? -21.889 -0.679 3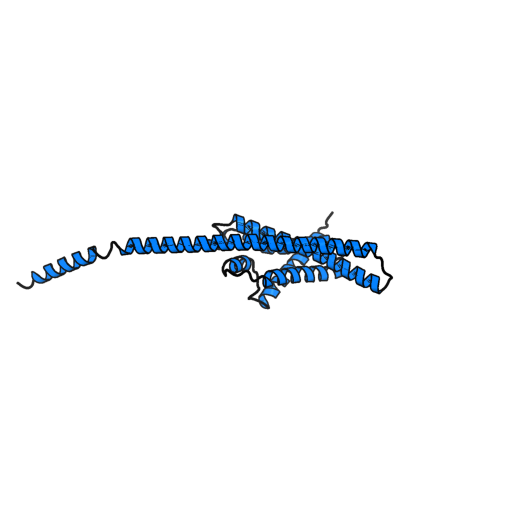9.923 1.00 51.97 196 TYR A N 1
ATOM 1617 C CA . TYR A 1 196 ? -23.327 -0.970 39.887 1.00 51.97 196 TYR A CA 1
ATOM 1618 C C . TYR A 1 196 ? -23.684 -2.377 40.390 1.00 51.97 196 TYR A C 1
ATOM 1620 O O . TYR A 1 196 ? -24.780 -2.543 40.898 1.00 51.97 196 TYR A O 1
ATOM 1628 N N . GLU A 1 197 ? -22.836 -3.403 40.269 1.00 50.84 197 GLU A N 1
ATOM 1629 C CA . GLU A 1 197 ? -23.126 -4.713 40.889 1.00 50.84 197 GLU A CA 1
ATOM 1630 C C . GLU A 1 197 ? -23.005 -4.651 42.421 1.00 50.84 197 GLU A C 1
ATOM 1632 O O . GLU A 1 197 ? -23.848 -5.210 43.117 1.00 50.84 197 GLU A O 1
ATOM 1637 N N . MET A 1 198 ? -22.036 -3.903 42.960 1.00 49.88 198 MET A N 1
ATOM 1638 C CA . MET A 1 198 ? -21.896 -3.737 44.413 1.00 49.88 198 MET A CA 1
ATOM 1639 C C . MET A 1 198 ? -22.999 -2.876 45.049 1.00 49.88 198 MET A C 1
ATOM 1641 O O . MET A 1 198 ? -23.350 -3.119 46.198 1.00 49.88 198 MET A O 1
ATOM 1645 N N . GLU A 1 199 ? -23.571 -1.900 44.333 1.00 46.69 199 GLU A N 1
ATOM 1646 C CA . GLU A 1 199 ? -24.647 -1.044 44.874 1.00 46.69 199 GLU A CA 1
ATOM 1647 C C . GLU A 1 199 ? -25.994 -1.785 45.025 1.00 46.69 199 GLU A C 1
ATOM 1649 O O . GLU A 1 199 ? -26.836 -1.353 45.804 1.00 46.69 199 GLU A O 1
ATOM 1654 N N . TYR A 1 200 ? -26.208 -2.911 44.330 1.00 50.38 200 TYR A N 1
ATOM 1655 C CA . TYR A 1 200 ? -27.449 -3.700 44.433 1.00 50.38 200 TYR A CA 1
ATOM 1656 C C . TYR A 1 200 ? -27.331 -4.912 45.369 1.00 50.38 200 TYR A C 1
ATOM 1658 O O . TYR A 1 200 ? -28.355 -5.469 45.751 1.00 50.38 200 TYR A O 1
ATOM 1666 N N . GLU A 1 201 ? -26.120 -5.324 45.752 1.00 49.56 201 GLU A N 1
ATOM 1667 C CA . GLU A 1 201 ? -25.924 -6.427 46.706 1.00 49.56 201 GLU A CA 1
ATOM 1668 C C . GLU A 1 201 ? -25.941 -5.972 48.180 1.00 49.56 201 GLU A C 1
ATOM 1670 O O . GLU A 1 201 ? -26.052 -6.820 49.060 1.00 49.56 201 GLU A O 1
ATOM 1675 N N . GLU A 1 202 ? -25.875 -4.666 48.483 1.00 51.91 202 GLU A N 1
ATOM 1676 C CA . GLU A 1 202 ? -25.916 -4.162 49.874 1.00 51.91 202 GLU A CA 1
ATOM 1677 C C . GLU A 1 202 ? -27.334 -3.963 50.455 1.00 51.91 202 GLU A C 1
ATOM 1679 O O . GLU A 1 202 ? -27.449 -3.820 51.669 1.00 51.91 202 GLU A O 1
ATOM 1684 N N . ASP A 1 203 ? -28.406 -4.002 49.649 1.00 51.75 203 ASP A N 1
ATOM 1685 C CA . ASP A 1 203 ? -29.781 -3.705 50.113 1.00 51.75 203 ASP A CA 1
ATOM 1686 C C . ASP A 1 203 ? -30.705 -4.943 50.260 1.00 51.75 203 ASP A C 1
ATOM 1688 O O . ASP A 1 203 ? -31.792 -4.820 50.823 1.00 51.75 203 ASP A O 1
ATOM 1692 N N . ASP A 1 204 ? -30.304 -6.139 49.804 1.00 50.62 204 ASP A N 1
ATOM 1693 C CA . ASP A 1 204 ? -31.182 -7.334 49.778 1.00 50.62 204 ASP A CA 1
ATOM 1694 C C . ASP A 1 204 ? -31.006 -8.300 50.977 1.00 50.62 204 ASP A C 1
ATOM 1696 O O . ASP A 1 204 ? -31.816 -9.215 51.154 1.00 50.62 204 ASP A O 1
ATOM 1700 N N . ASP A 1 205 ? -29.984 -8.124 51.826 1.00 51.62 205 ASP A N 1
ATOM 1701 C CA . ASP A 1 205 ? -29.715 -9.053 52.945 1.00 51.62 205 ASP A CA 1
ATOM 1702 C C . ASP A 1 205 ? -30.514 -8.719 54.226 1.00 51.62 205 ASP A C 1
ATOM 1704 O O . ASP A 1 205 ? -30.809 -9.618 55.019 1.00 51.62 205 ASP A O 1
ATOM 1708 N N . ASP A 1 206 ? -30.951 -7.467 54.413 1.00 52.91 206 ASP A N 1
ATOM 1709 C CA . ASP A 1 206 ? -31.684 -7.048 55.621 1.00 52.91 206 ASP A CA 1
ATOM 1710 C C . ASP A 1 206 ? -33.201 -7.372 55.563 1.00 52.91 206 ASP A C 1
ATOM 1712 O O . ASP A 1 206 ? -33.816 -7.609 56.605 1.00 52.91 206 ASP A O 1
ATOM 1716 N N . GLU A 1 207 ? -33.827 -7.468 54.378 1.00 52.38 207 GLU A N 1
ATOM 17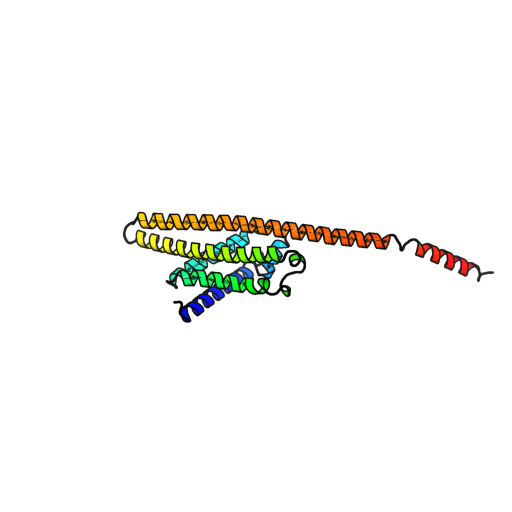17 C CA . GLU A 1 207 ? -35.262 -7.825 54.256 1.00 52.38 207 GLU A CA 1
ATOM 1718 C C . GLU A 1 207 ? -35.530 -9.338 54.402 1.00 52.38 207 GLU A C 1
ATOM 1720 O O . GLU A 1 207 ? -36.623 -9.754 54.808 1.00 52.38 207 GLU A O 1
ATOM 1725 N N . LEU A 1 208 ? -34.541 -10.192 54.112 1.00 52.88 208 LEU A N 1
ATOM 1726 C CA . LEU A 1 208 ? -34.688 -11.649 54.215 1.00 52.88 208 LEU A CA 1
ATOM 1727 C C . LEU A 1 208 ? -34.648 -12.153 55.667 1.00 52.88 208 LEU A C 1
ATOM 1729 O O . LEU A 1 208 ? -35.283 -13.167 55.978 1.00 52.88 208 LEU A O 1
ATOM 1733 N N . GLU A 1 209 ? -33.954 -11.451 56.570 1.00 55.12 209 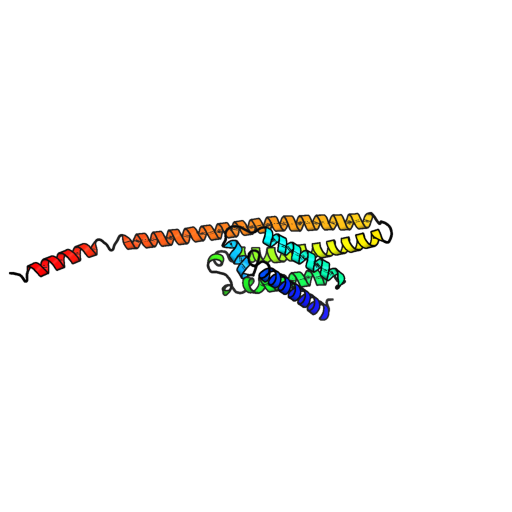GLU A N 1
ATOM 1734 C CA . GLU A 1 209 ? -33.926 -11.798 57.998 1.00 55.12 209 GLU A CA 1
ATOM 1735 C C . GLU A 1 209 ? -35.257 -11.477 58.705 1.00 55.12 209 GLU A C 1
ATOM 1737 O O . GLU A 1 209 ? -35.694 -12.247 59.567 1.00 55.12 209 GLU A O 1
ATOM 1742 N N . GLU A 1 210 ? -35.954 -10.404 58.308 1.00 55.25 210 GLU A N 1
ATOM 1743 C CA . GLU A 1 210 ? -37.242 -10.011 58.904 1.00 55.25 210 GLU A CA 1
ATOM 1744 C C . GLU A 1 210 ? -38.369 -10.998 58.534 1.00 55.25 210 GLU A C 1
ATOM 1746 O O . GLU A 1 210 ? -39.113 -11.453 59.409 1.00 55.25 210 GLU A O 1
ATOM 1751 N N . TYR A 1 211 ? -38.418 -11.460 57.276 1.00 55.56 211 TYR A N 1
ATOM 1752 C CA . TYR A 1 211 ? -39.379 -12.485 56.834 1.00 55.56 211 TYR A CA 1
ATOM 1753 C C . TYR A 1 211 ? -39.172 -13.851 57.505 1.00 55.56 211 TYR A C 1
ATOM 1755 O O . TYR A 1 211 ? -40.137 -14.579 57.757 1.00 55.56 211 TYR A O 1
ATOM 1763 N N . ALA A 1 212 ? -37.925 -14.222 57.811 1.00 59.06 212 ALA A N 1
ATOM 1764 C CA . ALA A 1 212 ? -37.628 -15.476 58.501 1.00 59.06 212 ALA A CA 1
ATOM 1765 C C . ALA A 1 212 ? -38.104 -15.462 59.966 1.00 59.06 212 ALA A C 1
ATOM 1767 O O . ALA A 1 212 ? -38.512 -16.503 60.491 1.00 59.06 212 ALA A O 1
ATOM 1768 N N . TYR A 1 213 ? -38.088 -14.294 60.617 1.00 60.12 213 TYR A N 1
ATOM 1769 C CA . TYR A 1 213 ? -38.602 -14.136 61.977 1.00 60.12 213 TYR A CA 1
ATOM 1770 C C . TYR A 1 213 ? -40.134 -14.205 62.041 1.00 60.12 213 TYR A C 1
ATOM 1772 O O . TYR A 1 213 ? -40.653 -14.899 62.917 1.00 60.12 213 TYR A O 1
ATOM 1780 N N . GLU A 1 214 ? -40.859 -13.574 61.108 1.00 62.25 214 GLU A N 1
ATOM 1781 C CA . GLU A 1 214 ? -42.333 -13.640 61.076 1.00 62.25 214 GLU A CA 1
ATOM 1782 C C . GLU A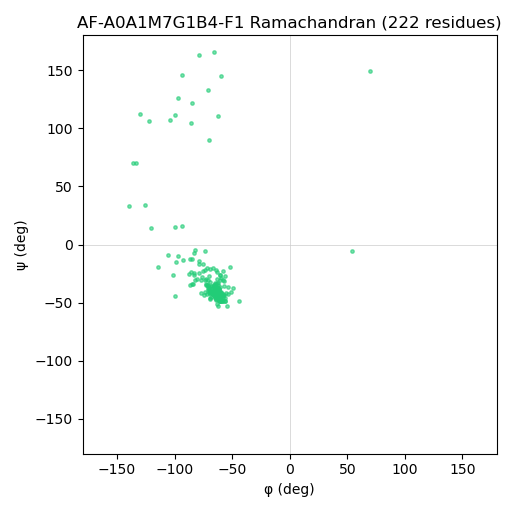 1 214 ? -42.852 -15.069 60.829 1.00 62.25 214 GLU A C 1
ATOM 1784 O O . GLU A 1 214 ? -43.749 -15.536 61.535 1.00 62.25 214 GLU A O 1
ATOM 1789 N N . LEU A 1 215 ? -42.236 -15.815 59.904 1.00 59.03 215 LEU A N 1
ATOM 1790 C CA . LEU A 1 215 ? -42.609 -17.210 59.617 1.00 59.03 215 LEU A CA 1
ATOM 1791 C C . LEU A 1 215 ? -42.369 -18.152 60.809 1.00 59.03 215 LEU A C 1
ATOM 1793 O O . LEU A 1 215 ? -43.157 -19.068 61.052 1.00 59.03 215 LEU A O 1
ATOM 1797 N N . ALA A 1 216 ? -41.304 -17.922 61.581 1.00 60.41 216 ALA A N 1
ATOM 1798 C CA . ALA A 1 216 ? -41.009 -18.708 62.778 1.00 60.41 216 ALA A CA 1
ATOM 1799 C C . ALA A 1 216 ? -41.940 -18.381 63.964 1.00 60.41 216 ALA A C 1
ATOM 1801 O O . ALA A 1 216 ? -42.083 -19.194 64.885 1.00 60.41 216 ALA A O 1
ATOM 1802 N N . GLU A 1 217 ? -42.558 -17.197 63.972 1.00 59.75 217 GLU A N 1
ATOM 1803 C CA . GLU A 1 217 ? -43.514 -16.793 65.001 1.00 59.75 217 GLU A CA 1
ATOM 1804 C C . GLU A 1 217 ? -44.936 -17.300 64.698 1.00 59.75 217 GLU A C 1
ATOM 1806 O O . GLU A 1 217 ? -45.619 -17.737 65.628 1.00 59.75 217 GLU A O 1
ATOM 1811 N N . GLU A 1 218 ? -45.347 -17.377 63.424 1.00 58.19 218 GLU A N 1
ATOM 1812 C CA . GLU A 1 218 ? -46.623 -18.000 63.025 1.00 58.19 218 GLU A CA 1
ATOM 1813 C C . GLU A 1 218 ? -46.672 -19.511 63.321 1.00 58.19 218 GLU A C 1
ATOM 1815 O O . GLU A 1 218 ? -47.664 -19.987 63.878 1.00 58.19 218 GLU A O 1
ATOM 1820 N N . GLU A 1 219 ? -45.594 -20.270 63.074 1.00 57.72 219 GLU A N 1
ATOM 1821 C CA . GLU A 1 219 ? -45.565 -21.717 63.375 1.00 57.72 219 GLU A CA 1
ATOM 1822 C C . GLU A 1 219 ? -45.683 -22.035 64.880 1.00 57.72 219 GLU A C 1
ATOM 1824 O O . GLU A 1 219 ? -46.114 -23.125 65.257 1.00 57.72 219 GLU A O 1
ATOM 1829 N N . ARG A 1 220 ? -45.354 -21.094 65.777 1.00 55.31 220 ARG A N 1
ATOM 1830 C CA . ARG A 1 220 ? -45.496 -21.303 67.232 1.00 55.31 220 ARG A CA 1
ATOM 1831 C C . ARG A 1 220 ? -46.920 -21.139 67.753 1.00 55.31 220 ARG A C 1
ATOM 1833 O O . ARG A 1 220 ? -47.175 -21.513 68.902 1.00 55.31 220 ARG A O 1
ATOM 1840 N N . ILE A 1 221 ? -47.825 -20.555 66.970 1.00 55.84 221 ILE A N 1
ATOM 1841 C CA . ILE A 1 221 ? -49.196 -20.271 67.412 1.00 55.84 221 ILE A CA 1
ATOM 1842 C C . ILE A 1 221 ? -50.123 -21.473 67.168 1.00 55.84 221 ILE A C 1
ATOM 1844 O O . ILE A 1 221 ? -51.060 -21.658 67.940 1.00 55.84 221 ILE A O 1
ATOM 1848 N N . ASP A 1 222 ? -49.816 -22.340 66.199 1.00 52.94 222 ASP A N 1
ATOM 1849 C CA . ASP A 1 222 ? -50.635 -23.522 65.871 1.00 52.94 222 ASP A CA 1
ATOM 1850 C C . ASP A 1 222 ? -50.367 -24.762 66.756 1.00 52.94 222 ASP A C 1
ATOM 1852 O O . ASP A 1 222 ? -51.125 -25.731 66.713 1.00 52.94 222 ASP A O 1
ATOM 1856 N N . ASP A 1 223 ? -49.342 -24.723 67.615 1.00 53.12 223 ASP A N 1
ATOM 1857 C CA . ASP A 1 223 ? -48.950 -25.830 68.511 1.00 53.12 223 ASP A CA 1
ATOM 1858 C C . ASP A 1 223 ? -49.457 -25.676 69.971 1.00 53.12 223 ASP A C 1
ATOM 1860 O O . ASP A 1 223 ? -48.987 -26.367 70.886 1.00 53.12 223 ASP A O 1
ATOM 1864 N N . ARG A 1 224 ? -50.419 -24.775 70.228 1.00 45.44 224 ARG A N 1
ATOM 1865 C CA . ARG A 1 224 ? -51.008 -24.520 71.562 1.00 45.44 224 ARG A CA 1
ATOM 1866 C C . ARG A 1 224 ? -52.513 -24.753 71.632 1.00 45.44 224 ARG A C 1
ATOM 1868 O O . ARG A 1 224 ? -52.941 -25.337 72.656 1.00 45.44 224 ARG A O 1
#

Mean predicted aligned error: 13.65 Å

Sequence (224 aa):
MYSLLDILVCFLIGIGLIFLFKLQREISPGTYFATSGILSEIEDEQPDRRAILIRICIIILYGVALGFFIDSSELIVYGMTLGTFLIVWPVFINDENIKPKFLKHKFLLRAFLLVFILITFFSAKLSVIIYNLVQEIAWVYFNNFDSERMIGIIGDSLFWLILVIGFRWFYNYIQNRLSEKVSFTQSQDYNEAEEYEMEYEEDDDDELEEYAYELAEEERIDDR